Protein AF-A0A0F9YGQ0-F1 (afdb_monomer_lite)

Foldseek 3Di:
DDKFFADLQQKWWFFLADDDADEDADDQPDAQPPRPQHQALDHPDPQFHKHWYFDCQPFHDGDIWMKTKAAAADEPDAFQAFFQKWFQPDPVRRRYIYSQQVRFFAAQNTFIWTHLGGHDHNGIHMTTHTTGDPCVRGVRPPDTWIEALPDFFFAWGWHDNDRSGITIYHHDDPDDDPPDPDPNGTMGGNGGRD

Organism: NCBI:txid412755

Structure (mmCIF, N/CA/C/O backbone):
data_AF-A0A0F9YGQ0-F1
#
_entry.id   AF-A0A0F9YGQ0-F1
#
loop_
_atom_site.group_PDB
_atom_site.id
_atom_site.type_symbol
_atom_site.label_atom_id
_atom_site.label_alt_id
_atom_site.label_comp_id
_atom_site.label_asym_id
_atom_site.label_entity_id
_atom_site.label_seq_id
_atom_site.pdbx_PDB_ins_code
_atom_site.Cartn_x
_atom_site.Cartn_y
_atom_site.Cartn_z
_atom_site.occupancy
_atom_site.B_iso_or_equiv
_atom_site.auth_seq_id
_atom_site.auth_comp_id
_atom_site.auth_asym_id
_atom_site.auth_atom_id
_atom_site.pdbx_PDB_model_num
ATOM 1 N N . MET A 1 1 ? 22.050 -6.183 6.955 1.00 54.59 1 MET A N 1
ATOM 2 C CA . MET A 1 1 ? 22.219 -6.772 5.610 1.00 54.59 1 MET A CA 1
ATOM 3 C C . MET A 1 1 ? 22.500 -5.638 4.635 1.00 54.59 1 MET A C 1
ATOM 5 O O . MET A 1 1 ? 22.287 -4.491 5.019 1.00 54.59 1 MET A O 1
ATOM 9 N N . ALA A 1 2 ? 23.068 -5.901 3.455 1.00 55.97 2 ALA A N 1
ATOM 10 C CA . ALA A 1 2 ? 23.185 -4.846 2.447 1.00 55.97 2 ALA A CA 1
ATOM 11 C C . ALA A 1 2 ? 21.768 -4.482 1.978 1.00 55.97 2 ALA A C 1
ATOM 13 O O . ALA A 1 2 ? 20.955 -5.374 1.757 1.00 55.97 2 ALA A O 1
ATOM 14 N N . VAL A 1 3 ? 21.469 -3.186 1.918 1.00 71.00 3 VAL A N 1
ATOM 15 C CA . VAL A 1 3 ? 20.183 -2.676 1.438 1.00 71.00 3 VAL A CA 1
ATOM 16 C C . VAL A 1 3 ? 20.377 -2.310 -0.027 1.00 71.00 3 VAL A C 1
ATOM 18 O O . VAL A 1 3 ? 21.268 -1.518 -0.340 1.00 71.00 3 VAL A O 1
ATOM 21 N N . SER A 1 4 ? 19.588 -2.912 -0.907 1.00 85.75 4 SER A N 1
ATOM 22 C CA . SER A 1 4 ? 19.466 -2.526 -2.315 1.00 85.75 4 SER A CA 1
ATOM 23 C C . SER A 1 4 ? 18.165 -1.758 -2.528 1.00 85.75 4 SER A C 1
ATOM 25 O O . SER A 1 4 ? 17.454 -1.435 -1.567 1.00 85.75 4 SER A O 1
ATOM 27 N N . THR A 1 5 ? 17.868 -1.405 -3.777 1.00 89.06 5 THR A N 1
ATOM 28 C CA . THR A 1 5 ? 16.631 -0.704 -4.101 1.00 89.06 5 THR A CA 1
ATOM 29 C C . THR A 1 5 ? 16.003 -1.181 -5.402 1.00 89.06 5 THR A C 1
ATOM 31 O O . THR A 1 5 ? 16.707 -1.292 -6.403 1.00 89.06 5 THR A O 1
ATOM 34 N N . ILE A 1 6 ? 14.674 -1.317 -5.415 1.00 87.75 6 ILE A N 1
ATOM 35 C CA . ILE A 1 6 ? 13.887 -1.636 -6.608 1.00 87.75 6 ILE A CA 1
ATOM 36 C C . ILE A 1 6 ? 13.093 -0.426 -7.095 1.00 87.75 6 ILE A C 1
ATOM 38 O O . ILE A 1 6 ? 12.382 0.251 -6.344 1.00 87.75 6 ILE A O 1
ATOM 42 N N . ASN A 1 7 ? 13.172 -0.169 -8.397 1.00 89.44 7 ASN A N 1
ATOM 43 C CA . ASN A 1 7 ? 12.390 0.887 -9.019 1.00 89.44 7 ASN A CA 1
ATOM 44 C C . ASN A 1 7 ? 10.902 0.514 -9.088 1.00 89.44 7 ASN A C 1
ATOM 46 O O . ASN A 1 7 ? 10.548 -0.595 -9.484 1.00 89.44 7 ASN A O 1
ATOM 50 N N . TYR A 1 8 ? 10.020 1.469 -8.794 1.00 87.12 8 TYR A N 1
ATOM 51 C CA . TYR A 1 8 ? 8.566 1.269 -8.802 1.00 87.12 8 TYR A CA 1
ATOM 52 C C . TYR A 1 8 ? 7.969 0.864 -10.159 1.00 87.12 8 TYR A C 1
ATOM 54 O O . TYR A 1 8 ? 6.833 0.402 -10.212 1.00 87.12 8 TYR A O 1
ATOM 62 N N . MET A 1 9 ? 8.700 1.044 -11.263 1.00 87.19 9 MET A N 1
ATOM 63 C CA . MET A 1 9 ? 8.304 0.561 -12.591 1.00 87.19 9 MET A CA 1
ATOM 64 C C . MET A 1 9 ? 8.596 -0.928 -12.797 1.00 87.19 9 MET A C 1
ATOM 66 O O . MET A 1 9 ? 8.090 -1.526 -13.743 1.00 87.19 9 MET A O 1
ATOM 70 N N . LYS A 1 10 ? 9.445 -1.522 -11.955 1.00 87.00 10 LYS A N 1
ATOM 71 C CA . LYS A 1 10 ? 9.903 -2.909 -12.083 1.00 87.00 10 LYS A CA 1
ATOM 72 C C . LYS A 1 10 ? 9.082 -3.887 -11.256 1.00 87.00 10 LYS A C 1
ATOM 74 O O . LYS A 1 10 ? 9.378 -5.075 -11.306 1.00 87.00 10 LYS A O 1
ATOM 79 N N . PHE A 1 11 ? 8.063 -3.428 -10.533 1.00 86.19 11 PHE A N 1
ATOM 80 C CA . PHE A 1 11 ? 7.206 -4.322 -9.774 1.00 86.19 11 PHE A CA 1
ATOM 81 C C . PHE A 1 11 ? 5.732 -3.936 -9.790 1.00 86.19 11 PHE A C 1
ATOM 83 O O . PHE A 1 11 ? 5.354 -2.795 -10.059 1.00 86.19 11 PHE A O 1
ATOM 90 N N . ILE A 1 12 ? 4.904 -4.922 -9.467 1.00 88.94 12 ILE A N 1
ATOM 91 C CA . ILE A 1 12 ? 3.471 -4.772 -9.211 1.00 88.94 12 ILE A CA 1
ATOM 92 C C . ILE A 1 12 ? 3.142 -5.372 -7.850 1.00 88.94 12 ILE A C 1
ATOM 94 O O . ILE A 1 12 ? 3.832 -6.287 -7.414 1.00 88.94 12 ILE A O 1
ATOM 98 N N . LEU A 1 13 ? 2.095 -4.884 -7.189 1.00 89.62 13 LEU A N 1
ATOM 99 C CA . LEU A 1 13 ? 1.548 -5.513 -5.985 1.00 89.62 13 LEU A CA 1
ATOM 100 C C . LEU A 1 13 ? 0.373 -6.428 -6.342 1.00 89.62 13 LEU A C 1
ATOM 102 O O . LEU A 1 13 ? -0.378 -6.154 -7.278 1.00 89.62 13 LEU A O 1
ATOM 106 N N . VAL A 1 14 ? 0.184 -7.491 -5.566 1.00 87.62 14 VAL A N 1
ATOM 107 C CA . VAL A 1 14 ? -0.984 -8.374 -5.670 1.00 87.62 14 VAL A CA 1
ATOM 108 C C . VAL A 1 14 ? -1.939 -8.044 -4.528 1.00 87.62 14 VAL A C 1
ATOM 110 O O . VAL A 1 14 ? -1.550 -8.094 -3.362 1.00 87.62 14 VAL A O 1
ATOM 113 N N . ASP A 1 15 ? -3.182 -7.696 -4.869 1.00 90.00 15 ASP A N 1
ATOM 114 C CA . ASP A 1 15 ? -4.211 -7.370 -3.880 1.00 90.00 15 ASP A CA 1
ATOM 115 C C . ASP A 1 15 ? -4.746 -8.640 -3.206 1.00 90.00 15 ASP A C 1
ATOM 117 O O . ASP A 1 15 ? -5.631 -9.311 -3.736 1.00 90.00 15 ASP A O 1
ATOM 121 N N . ASN A 1 16 ? -4.224 -8.933 -2.016 1.00 87.56 16 ASN A N 1
ATOM 122 C CA . ASN A 1 16 ? -4.700 -10.020 -1.157 1.00 87.56 16 ASN A CA 1
ATOM 123 C C . ASN A 1 16 ? -5.737 -9.558 -0.117 1.00 87.56 16 ASN A C 1
ATOM 125 O O . ASN A 1 16 ? -6.209 -10.364 0.687 1.00 87.56 16 ASN A O 1
ATOM 129 N N . TRP A 1 17 ? -6.112 -8.274 -0.109 1.00 89.62 17 TRP A N 1
ATOM 130 C CA . TRP A 1 17 ? -7.021 -7.723 0.894 1.00 89.62 17 TRP A CA 1
ATOM 131 C C . TRP A 1 17 ? -8.474 -8.139 0.648 1.00 89.62 17 TRP A C 1
ATOM 133 O O . TRP A 1 17 ? -8.924 -8.154 -0.505 1.00 89.62 17 TRP A O 1
ATOM 143 N N . PRO A 1 18 ? -9.262 -8.407 1.710 1.00 90.06 18 PRO A N 1
ATOM 144 C CA . PRO A 1 18 ? -10.682 -8.711 1.573 1.00 90.06 18 PRO A CA 1
ATOM 145 C C . PRO A 1 18 ? -11.463 -7.634 0.804 1.00 90.06 18 PRO A C 1
ATOM 147 O O . PRO A 1 18 ? -11.156 -6.444 0.856 1.00 90.06 18 PRO A O 1
ATOM 150 N N . GLY A 1 19 ? -12.525 -8.060 0.119 1.00 88.88 19 GLY A N 1
ATOM 151 C CA . GLY A 1 19 ? -13.451 -7.176 -0.594 1.00 88.88 19 GLY A CA 1
ATOM 152 C C . GLY A 1 19 ? -13.168 -7.046 -2.091 1.00 88.88 19 GLY A C 1
ATOM 153 O O . GLY A 1 19 ? -12.241 -7.645 -2.632 1.00 88.88 19 GLY A O 1
ATOM 154 N N . VAL A 1 20 ? -13.989 -6.247 -2.773 1.00 91.38 20 VAL A N 1
ATOM 155 C CA . VAL A 1 20 ? -13.890 -5.994 -4.218 1.00 91.38 20 VAL A CA 1
ATOM 156 C C . VAL A 1 20 ? -13.656 -4.500 -4.428 1.00 91.38 20 VAL A C 1
ATOM 158 O O . VAL A 1 20 ? -14.411 -3.703 -3.867 1.00 91.38 20 VAL A O 1
ATOM 161 N N . PRO A 1 21 ? -12.624 -4.095 -5.188 1.00 91.94 21 PRO A N 1
ATOM 162 C CA . PRO A 1 21 ? -12.385 -2.686 -5.440 1.00 91.94 21 PRO A CA 1
ATOM 163 C C . PRO A 1 21 ? -13.466 -2.087 -6.337 1.00 91.94 21 PRO A C 1
ATOM 165 O O . PRO A 1 21 ? -13.896 -2.694 -7.318 1.00 91.94 21 PRO A O 1
ATOM 168 N N . VAL A 1 22 ? -13.874 -0.863 -6.017 1.00 91.19 22 VAL A N 1
ATOM 169 C CA . VAL A 1 22 ? -14.742 -0.056 -6.877 1.00 91.19 22 VAL A CA 1
ATOM 170 C C . VAL A 1 22 ? -13.865 0.789 -7.791 1.00 91.19 22 VAL A C 1
ATOM 172 O O . VAL A 1 22 ? -13.014 1.538 -7.313 1.00 91.19 22 VAL A O 1
ATOM 175 N N . THR A 1 23 ? -14.061 0.688 -9.104 1.00 89.50 23 THR A N 1
ATOM 176 C CA . THR A 1 23 ? -13.366 1.557 -10.059 1.00 89.50 23 THR A CA 1
ATOM 177 C C . THR A 1 23 ? -13.874 2.987 -9.919 1.00 89.50 23 THR A C 1
ATOM 179 O O . THR A 1 23 ? -15.077 3.236 -10.021 1.00 89.50 23 THR A O 1
ATOM 182 N N . VAL A 1 24 ? -12.961 3.928 -9.705 1.00 85.00 24 VAL A N 1
ATOM 183 C CA . VAL A 1 24 ? -13.270 5.355 -9.587 1.00 85.00 24 VAL A CA 1
ATOM 184 C C . VAL A 1 24 ? -12.553 6.133 -10.685 1.00 85.00 24 VAL A C 1
ATOM 186 O O . VAL A 1 24 ? -11.441 5.787 -11.081 1.00 85.00 24 VAL A O 1
ATOM 189 N N . ALA A 1 25 ? -13.215 7.168 -11.208 1.00 73.25 25 ALA A N 1
ATOM 190 C CA . ALA A 1 25 ? -12.650 8.016 -12.258 1.00 73.25 25 ALA A CA 1
ATOM 191 C C . ALA A 1 25 ? -11.561 8.956 -11.717 1.00 73.25 25 ALA A C 1
ATOM 193 O O . ALA A 1 25 ? -10.577 9.206 -12.403 1.00 73.25 25 ALA A O 1
ATOM 194 N N . ASP A 1 26 ? -11.722 9.409 -10.471 1.00 67.31 26 ASP A N 1
ATOM 195 C CA . ASP A 1 26 ? -10.807 10.316 -9.789 1.00 67.31 26 ASP A CA 1
ATOM 196 C C . ASP A 1 26 ? -10.495 9.790 -8.381 1.00 67.31 26 ASP A C 1
ATOM 198 O O . ASP A 1 26 ? -11.361 9.241 -7.695 1.00 67.31 26 ASP A O 1
ATOM 202 N N . ILE A 1 27 ? -9.250 9.973 -7.941 1.00 70.69 27 ILE A N 1
ATOM 203 C CA . ILE A 1 27 ? -8.813 9.708 -6.560 1.00 70.69 27 ILE A CA 1
ATOM 204 C C . ILE A 1 27 ? -9.282 10.868 -5.672 1.00 70.69 27 ILE A C 1
ATOM 206 O O . ILE A 1 27 ? -9.398 11.989 -6.180 1.00 70.69 27 ILE A O 1
ATOM 210 N N . PRO A 1 28 ? -9.502 10.669 -4.355 1.00 59.38 28 PRO A N 1
ATOM 211 C CA . PRO A 1 28 ? -9.498 11.781 -3.407 1.00 59.38 28 PRO A CA 1
ATOM 212 C C . PRO A 1 28 ? -8.363 12.770 -3.731 1.00 59.38 28 PRO A C 1
ATOM 214 O O . PRO A 1 28 ? -7.203 12.367 -3.850 1.00 59.38 28 PRO A O 1
ATOM 217 N N . LYS A 1 29 ? -8.708 14.046 -3.955 1.00 51.16 29 LYS A N 1
ATOM 218 C CA . LYS A 1 29 ? -7.761 15.065 -4.436 1.00 51.16 29 LYS A CA 1
ATOM 219 C C . LYS A 1 29 ? -6.566 15.220 -3.470 1.00 51.16 29 LYS A C 1
ATOM 221 O O . LYS A 1 29 ? -6.670 14.923 -2.278 1.00 51.16 29 LYS A O 1
ATOM 226 N N . ASP A 1 30 ? -5.442 15.668 -4.037 1.00 52.44 30 ASP A N 1
ATOM 227 C CA . ASP A 1 30 ? -4.195 16.103 -3.373 1.00 52.44 30 ASP A CA 1
ATOM 228 C C . ASP A 1 30 ? -3.161 15.047 -2.949 1.00 52.44 30 ASP A C 1
ATOM 230 O O . ASP A 1 30 ? -2.247 15.351 -2.188 1.00 52.44 30 ASP A O 1
ATOM 234 N N . GLY A 1 31 ? -3.213 13.826 -3.491 1.00 56.22 31 GLY A N 1
ATOM 235 C CA . GLY A 1 31 ? -2.063 12.913 -3.438 1.00 56.22 31 GLY A CA 1
ATOM 236 C C . GLY A 1 31 ? -1.512 12.675 -2.032 1.00 56.22 31 GLY A C 1
ATOM 237 O O . GLY A 1 31 ? -0.315 12.793 -1.780 1.00 56.22 31 GLY A O 1
ATOM 238 N N . PHE A 1 32 ? -2.437 12.357 -1.128 1.00 63.91 32 PHE A N 1
ATOM 239 C CA . PHE A 1 32 ? -2.272 11.893 0.253 1.00 63.91 32 PHE A CA 1
ATOM 240 C C . PHE A 1 32 ? -1.661 12.870 1.263 1.00 63.91 32 PHE A C 1
ATOM 242 O O . PHE A 1 32 ? -2.093 12.863 2.415 1.00 63.91 32 PHE A O 1
ATOM 249 N N . THR A 1 33 ? -0.770 13.778 0.874 1.00 59.34 33 THR A N 1
ATOM 250 C CA . THR A 1 33 ? -0.307 14.845 1.774 1.00 59.34 33 THR A CA 1
ATOM 251 C C . THR A 1 33 ? -1.368 15.940 1.878 1.00 59.34 33 THR A C 1
ATOM 253 O O . THR A 1 33 ? -1.535 16.735 0.962 1.00 59.34 33 THR A O 1
ATOM 256 N N . GLY A 1 34 ? -2.082 15.993 3.006 1.00 55.38 34 GLY A N 1
ATOM 257 C CA . GLY A 1 34 ? -3.150 16.977 3.231 1.00 55.38 34 GLY A CA 1
ATOM 258 C C . GLY A 1 34 ? -4.493 16.624 2.581 1.00 55.38 34 GLY A C 1
ATOM 259 O O . GLY A 1 34 ? -5.392 17.458 2.576 1.00 55.38 34 GLY A O 1
ATOM 260 N N . SER A 1 35 ? -4.646 15.397 2.067 1.00 74.81 35 SER A N 1
ATOM 261 C CA . SER A 1 35 ? -5.932 14.903 1.564 1.00 74.81 35 SER A CA 1
ATOM 262 C C . SER A 1 35 ? -6.950 14.809 2.706 1.00 74.81 35 SER A C 1
ATOM 264 O O . SER A 1 35 ? -6.624 14.310 3.784 1.00 74.81 35 SER A O 1
ATOM 266 N N . GLU A 1 36 ? -8.193 15.239 2.465 1.00 71.62 36 GLU A N 1
ATOM 267 C CA . GLU A 1 36 ? -9.257 15.380 3.480 1.00 71.62 36 GLU A CA 1
ATOM 268 C C . GLU A 1 36 ? -9.582 14.087 4.254 1.00 71.62 36 GLU A C 1
ATOM 270 O O . GLU A 1 36 ? -10.265 14.117 5.280 1.00 71.62 36 GLU A O 1
ATOM 275 N N . HIS A 1 37 ? -9.124 12.935 3.761 1.00 81.81 37 HIS A N 1
ATOM 276 C CA . HIS A 1 37 ? -9.432 11.610 4.299 1.00 81.81 37 HIS A CA 1
ATOM 277 C C . HIS A 1 37 ? -8.179 10.751 4.496 1.00 81.81 37 HIS A C 1
ATOM 279 O O . HIS A 1 37 ? -8.250 9.526 4.449 1.00 81.81 37 HIS A O 1
ATOM 285 N N . HIS A 1 38 ? -7.014 11.371 4.659 1.00 87.31 38 HIS A N 1
ATOM 286 C CA . HIS A 1 38 ? -5.770 10.673 4.956 1.00 87.31 38 HIS A CA 1
ATOM 287 C C . HIS A 1 38 ? -5.189 11.179 6.277 1.00 87.31 38 HIS A C 1
ATOM 289 O O . HIS A 1 38 ? -5.229 12.376 6.548 1.00 87.31 38 HIS A O 1
ATOM 295 N N . ASN A 1 39 ? -4.642 10.269 7.087 1.00 88.88 39 ASN A N 1
ATOM 296 C CA . ASN A 1 39 ? -4.095 10.573 8.410 1.00 88.88 39 ASN A CA 1
ATOM 297 C C . ASN A 1 39 ? -5.127 11.255 9.339 1.00 88.88 39 ASN A C 1
ATOM 299 O O . ASN A 1 39 ? -4.835 12.241 10.016 1.00 88.88 39 ASN A O 1
ATOM 303 N N . VAL A 1 40 ? -6.362 10.739 9.345 1.00 89.50 40 VAL A N 1
ATOM 304 C CA . VAL A 1 40 ? -7.492 11.255 10.143 1.00 89.50 40 VAL A CA 1
ATOM 305 C C . VAL A 1 40 ? -7.769 10.364 11.354 1.00 89.50 40 VAL A C 1
ATOM 307 O O . VAL A 1 40 ? -7.646 9.150 11.268 1.00 89.50 40 VAL A O 1
ATOM 310 N N . THR A 1 41 ? -8.189 10.924 12.490 1.00 90.75 41 THR A N 1
ATOM 311 C CA . THR A 1 41 ? -8.433 10.157 13.736 1.00 90.75 41 THR A CA 1
ATOM 312 C C . THR A 1 41 ? -9.809 9.485 13.799 1.00 90.75 41 THR A C 1
ATOM 314 O O . THR A 1 41 ? -10.121 8.775 14.752 1.00 90.75 41 THR A O 1
ATOM 317 N N . SER A 1 42 ? -10.668 9.712 12.805 1.00 89.31 42 SER A N 1
ATOM 318 C CA . SER A 1 42 ? -11.992 9.094 12.693 1.00 89.31 42 SER A CA 1
ATOM 319 C C . SER A 1 42 ? -12.206 8.564 11.277 1.00 89.31 42 SER A C 1
ATOM 321 O O . SER A 1 42 ? -11.819 9.238 10.320 1.00 89.31 42 SER A O 1
ATOM 323 N N . PRO A 1 43 ? -12.810 7.374 11.111 1.00 90.75 43 PRO A N 1
ATOM 324 C CA . PRO A 1 43 ? -12.994 6.783 9.794 1.00 90.75 43 PRO A CA 1
ATOM 325 C C . PRO A 1 43 ? -13.999 7.604 8.979 1.00 90.75 43 PRO A C 1
ATOM 327 O O . PRO A 1 43 ? -15.148 7.764 9.387 1.00 90.75 43 PRO A O 1
ATOM 330 N N . VAL A 1 44 ? -13.567 8.113 7.822 1.00 88.94 44 VAL A N 1
ATOM 331 C CA . VAL A 1 44 ? -14.448 8.830 6.883 1.00 88.94 44 VAL A CA 1
ATOM 332 C C . VAL A 1 44 ? -15.114 7.870 5.897 1.00 88.94 44 VAL A C 1
ATOM 334 O O . VAL A 1 44 ? -16.283 8.035 5.557 1.00 88.94 44 VAL A O 1
ATOM 337 N N . PHE A 1 45 ? -14.392 6.831 5.475 1.00 88.25 45 PHE A N 1
ATOM 338 C CA . PHE A 1 45 ? -14.934 5.730 4.685 1.00 88.25 45 PHE A CA 1
ATOM 339 C C . PHE A 1 45 ? -15.124 4.488 5.557 1.00 88.25 45 PHE A C 1
ATOM 341 O O . PHE A 1 45 ? -14.421 4.336 6.564 1.00 88.25 45 PHE A O 1
ATOM 348 N N . PRO A 1 46 ? -16.026 3.565 5.172 1.00 91.31 46 PRO A N 1
ATOM 349 C CA . PRO A 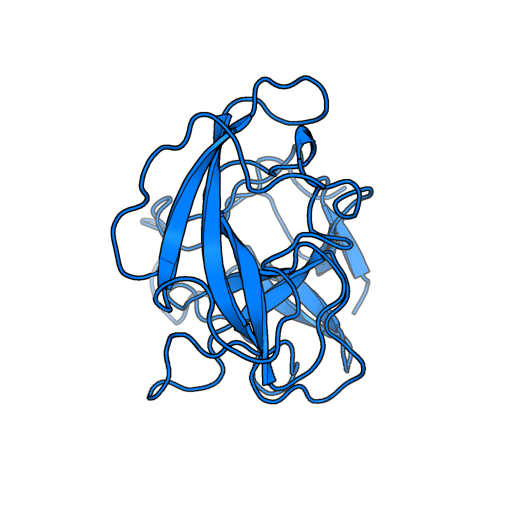1 46 ? -16.053 2.237 5.763 1.00 91.31 46 PRO A CA 1
ATOM 350 C C . PRO A 1 46 ? -14.657 1.610 5.726 1.00 91.31 46 PRO A C 1
ATOM 352 O O . PRO A 1 46 ? -13.969 1.638 4.703 1.00 91.31 46 PRO A O 1
ATOM 355 N N . ILE A 1 47 ? -14.228 1.059 6.854 1.00 92.00 47 ILE A N 1
ATOM 356 C CA . ILE A 1 47 ? -12.924 0.411 6.968 1.00 92.00 47 ILE A CA 1
ATOM 357 C C . ILE A 1 47 ? -12.848 -0.755 5.972 1.00 92.00 47 ILE A C 1
ATOM 359 O O . ILE A 1 47 ? -13.803 -1.522 5.836 1.00 92.00 47 ILE A O 1
ATOM 363 N N . GLY A 1 48 ? -11.730 -0.866 5.256 1.00 91.38 48 GLY A N 1
ATOM 364 C CA . GLY A 1 48 ? -11.544 -1.857 4.200 1.00 91.38 48 GLY A CA 1
ATOM 365 C C . GLY A 1 48 ? -12.139 -1.467 2.849 1.00 91.38 48 GLY A C 1
ATOM 366 O O . GLY A 1 48 ? -12.145 -2.286 1.932 1.00 91.38 48 GLY A O 1
ATOM 367 N N . THR A 1 49 ? -12.643 -0.237 2.695 1.00 92.38 49 THR A N 1
ATOM 368 C CA . THR A 1 49 ? -13.071 0.261 1.381 1.00 92.38 49 THR A CA 1
ATOM 369 C C . THR A 1 49 ? -11.910 0.161 0.401 1.00 92.38 49 THR A C 1
ATOM 371 O O . THR A 1 49 ? -10.820 0.655 0.687 1.00 92.38 49 THR A O 1
ATOM 374 N N . LYS A 1 50 ? -12.159 -0.448 -0.762 1.00 93.19 50 LYS A N 1
ATOM 375 C CA . LYS A 1 50 ? -11.184 -0.548 -1.846 1.00 93.19 50 LYS A CA 1
ATOM 376 C C . LYS A 1 50 ? -11.602 0.290 -3.044 1.00 93.19 50 LYS A C 1
ATOM 378 O O . LYS A 1 50 ? -12.751 0.234 -3.485 1.00 93.19 50 LYS A O 1
ATOM 383 N N . MET A 1 51 ? -10.647 1.026 -3.593 1.00 91.62 51 MET A N 1
ATOM 384 C CA . MET A 1 51 ? -10.799 1.805 -4.817 1.00 91.62 51 MET A CA 1
ATOM 385 C C . MET A 1 51 ? -9.763 1.358 -5.836 1.00 91.62 51 MET A C 1
ATOM 387 O O . MET A 1 51 ? -8.610 1.115 -5.487 1.00 91.62 51 MET A O 1
ATOM 391 N N . GLN A 1 52 ? -10.169 1.267 -7.095 1.00 92.81 52 GLN A N 1
ATOM 392 C CA . GLN A 1 52 ? -9.265 1.009 -8.204 1.00 92.81 52 GLN A CA 1
ATOM 393 C C . GLN A 1 52 ? -9.238 2.210 -9.141 1.00 92.81 52 GLN A C 1
ATOM 395 O O . GLN A 1 52 ? -10.277 2.772 -9.489 1.00 92.81 52 GLN A O 1
ATOM 400 N N . VAL A 1 53 ? -8.028 2.601 -9.515 1.00 90.06 53 VAL A N 1
ATOM 401 C CA . VAL A 1 53 ? -7.726 3.827 -10.251 1.00 90.06 53 VAL A CA 1
ATOM 402 C C . VAL A 1 53 ? -6.826 3.478 -11.425 1.00 90.06 53 VAL A C 1
ATOM 404 O O . VAL A 1 53 ? -5.918 2.651 -11.299 1.00 90.06 53 VAL A O 1
ATOM 407 N N . PHE A 1 54 ? -7.065 4.109 -12.570 1.00 91.12 54 PHE A N 1
ATOM 408 C CA . PHE A 1 54 ? -6.282 3.840 -13.768 1.00 91.12 54 PHE A CA 1
ATOM 409 C C . PHE A 1 54 ? -5.069 4.768 -13.854 1.00 91.12 54 PHE A C 1
ATOM 411 O O . PHE A 1 54 ? -5.209 5.978 -14.011 1.00 91.12 54 PHE A O 1
ATOM 418 N N . CYS A 1 55 ? -3.875 4.183 -13.799 1.00 89.38 55 CYS A N 1
ATOM 419 C CA . CYS A 1 55 ? -2.626 4.865 -14.092 1.00 89.38 55 CYS A CA 1
ATOM 420 C C . CYS A 1 55 ? -2.428 4.967 -15.607 1.00 89.38 55 CYS A C 1
ATOM 422 O O . CYS A 1 55 ? -2.342 3.942 -16.283 1.00 89.38 55 CYS A O 1
ATOM 424 N N . ASP A 1 56 ? -2.367 6.186 -16.145 1.00 90.12 56 ASP A N 1
ATOM 425 C CA . ASP A 1 56 ? -2.280 6.441 -17.589 1.00 90.12 56 ASP A CA 1
ATOM 426 C C . ASP A 1 56 ? -0.838 6.400 -18.113 1.00 90.12 56 ASP A C 1
ATOM 428 O O . ASP A 1 56 ? -0.607 6.239 -19.311 1.00 90.12 56 ASP A O 1
ATOM 432 N N . GLY A 1 57 ? 0.134 6.448 -17.205 1.00 85.88 57 GLY A N 1
ATOM 433 C CA . GLY A 1 57 ? 1.557 6.397 -17.508 1.00 85.88 57 GLY A CA 1
ATOM 434 C C . GLY A 1 57 ? 2.247 7.762 -17.536 1.00 85.88 57 GLY A C 1
ATOM 435 O O . GLY A 1 57 ? 3.447 7.825 -17.796 1.00 85.88 57 GLY A O 1
ATOM 436 N N . ALA A 1 58 ? 1.547 8.859 -17.228 1.00 85.44 58 ALA A N 1
ATOM 437 C CA . ALA A 1 58 ? 2.121 10.208 -17.244 1.00 85.44 58 ALA A CA 1
ATOM 438 C C . ALA A 1 58 ? 3.288 10.391 -16.257 1.00 85.44 58 ALA A C 1
ATOM 440 O O . ALA A 1 58 ? 4.188 11.192 -16.504 1.00 85.44 58 ALA A O 1
ATOM 441 N N . ALA A 1 59 ? 3.289 9.651 -15.144 1.00 82.69 59 ALA A N 1
ATOM 442 C CA . ALA A 1 59 ? 4.347 9.706 -14.135 1.00 82.69 59 ALA A CA 1
ATOM 443 C C . ALA A 1 59 ? 4.772 8.320 -13.624 1.00 82.69 59 ALA A C 1
ATOM 445 O O . ALA A 1 59 ? 5.322 8.217 -12.532 1.00 82.69 59 ALA A O 1
ATOM 446 N N . GLY A 1 60 ? 4.495 7.242 -14.361 1.00 84.44 60 GLY A N 1
ATOM 447 C CA . GLY A 1 60 ? 4.784 5.891 -13.890 1.00 84.44 60 GLY A CA 1
ATOM 448 C C . GLY A 1 60 ? 4.308 4.786 -14.831 1.00 84.44 60 GLY A C 1
ATOM 449 O O . GLY A 1 60 ? 4.082 5.049 -16.008 1.00 84.44 60 GLY A O 1
ATOM 450 N N . PRO A 1 61 ? 4.183 3.544 -14.341 1.00 86.81 61 PRO A N 1
ATOM 451 C CA . PRO A 1 61 ? 3.636 2.443 -15.130 1.00 86.81 61 PRO A CA 1
ATOM 452 C C . PRO A 1 61 ? 2.155 2.663 -15.479 1.00 86.81 61 PRO A C 1
ATOM 454 O O . PRO A 1 61 ? 1.367 3.118 -14.651 1.00 86.81 61 PRO A O 1
ATOM 457 N N . THR A 1 62 ? 1.768 2.292 -16.700 1.00 91.38 62 THR A N 1
ATOM 458 C CA . THR A 1 62 ? 0.363 2.264 -17.128 1.00 91.38 62 THR A CA 1
ATOM 459 C C . THR A 1 62 ? -0.320 1.002 -16.600 1.00 91.38 62 THR A C 1
ATOM 461 O O . THR A 1 62 ? 0.206 -0.100 -16.762 1.00 91.38 62 THR A O 1
ATOM 464 N N . GLY A 1 63 ? -1.502 1.130 -15.999 1.00 91.56 63 GLY A N 1
ATOM 465 C CA . GLY A 1 63 ? -2.255 -0.011 -15.473 1.00 91.56 63 GLY A CA 1
ATOM 466 C C . GLY A 1 63 ? -3.190 0.355 -14.328 1.00 91.56 63 GLY A C 1
ATOM 467 O O . GLY A 1 63 ? -3.290 1.508 -13.929 1.00 91.56 63 GLY A O 1
ATOM 468 N N . GLN A 1 64 ? -3.894 -0.632 -13.780 1.00 92.62 64 GLN A N 1
ATOM 469 C CA . GLN A 1 64 ? -4.733 -0.408 -12.603 1.00 92.62 64 GLN A CA 1
ATOM 470 C C . GLN A 1 64 ? -3.872 -0.363 -11.341 1.00 92.62 64 GLN A C 1
ATOM 472 O O . GLN A 1 64 ? -2.993 -1.207 -11.176 1.00 92.62 64 GLN A O 1
ATOM 477 N N . ALA A 1 65 ? -4.158 0.570 -10.440 1.00 92.44 65 ALA A N 1
ATOM 478 C CA . ALA A 1 65 ? -3.664 0.571 -9.069 1.00 92.44 65 ALA A CA 1
ATOM 479 C C . ALA A 1 65 ? -4.850 0.412 -8.113 1.00 92.44 65 ALA A C 1
ATOM 481 O O . ALA A 1 65 ? -5.927 0.956 -8.353 1.00 92.44 65 ALA A O 1
ATOM 482 N N . THR A 1 66 ? -4.664 -0.344 -7.036 1.00 93.88 66 THR A N 1
ATOM 483 C CA . THR A 1 66 ? -5.699 -0.598 -6.029 1.00 93.88 66 THR A CA 1
ATOM 484 C C . THR A 1 66 ? -5.278 0.005 -4.702 1.00 93.88 66 THR A C 1
ATOM 486 O O . THR A 1 66 ? -4.173 -0.246 -4.216 1.00 93.88 66 THR A O 1
ATOM 489 N N . LEU A 1 67 ? -6.166 0.816 -4.138 1.00 93.25 67 LEU A N 1
ATOM 490 C CA . LEU A 1 67 ? -6.011 1.467 -2.851 1.00 93.25 67 LEU A CA 1
ATOM 491 C C . LEU A 1 67 ? -7.013 0.889 -1.856 1.00 93.25 67 LEU A C 1
ATOM 493 O O . LEU A 1 67 ? -8.165 0.643 -2.213 1.00 93.25 67 LEU A O 1
ATOM 497 N N . VAL A 1 68 ? -6.598 0.732 -0.606 1.00 93.75 68 VAL A N 1
ATOM 498 C CA . VAL A 1 68 ? -7.439 0.244 0.491 1.00 93.75 68 VAL A CA 1
ATOM 499 C C . VAL A 1 68 ? -7.414 1.227 1.658 1.00 93.75 68 VAL A C 1
ATOM 501 O O . VAL A 1 68 ? -6.369 1.790 1.984 1.00 93.75 68 VAL A O 1
ATOM 504 N N . TYR A 1 69 ? -8.577 1.464 2.264 1.00 93.50 69 TYR A N 1
ATOM 505 C CA . TYR A 1 69 ? -8.731 2.337 3.424 1.00 93.50 69 TYR A CA 1
ATOM 506 C C . TYR A 1 69 ? -8.568 1.543 4.720 1.00 93.50 69 TYR A C 1
ATOM 508 O O . TYR A 1 69 ? -9.409 0.702 5.042 1.00 93.50 69 TYR A O 1
ATOM 516 N N . LEU A 1 70 ? -7.497 1.805 5.463 1.00 94.38 70 LEU A N 1
ATOM 517 C CA . LEU A 1 70 ? -7.089 1.035 6.641 1.00 94.38 70 LEU A CA 1
ATOM 518 C C . LEU A 1 70 ? -6.810 1.954 7.829 1.00 94.38 70 LEU A C 1
ATOM 520 O O . LEU A 1 70 ? -6.749 3.179 7.686 1.00 94.38 70 LEU A O 1
ATOM 524 N N . LYS A 1 71 ? -6.636 1.348 9.003 1.00 93.88 71 LYS A N 1
ATOM 525 C CA . LYS A 1 71 ? -6.180 2.030 10.212 1.00 93.88 71 LYS A CA 1
ATOM 526 C C . LYS A 1 71 ? -4.714 1.688 10.456 1.00 93.88 71 LYS A C 1
ATOM 528 O O . LYS A 1 71 ? -4.357 0.514 10.455 1.00 93.88 71 LYS A O 1
ATOM 533 N N . LEU A 1 72 ? -3.886 2.690 10.718 1.00 91.38 72 LEU A N 1
ATOM 534 C CA . LEU A 1 72 ? -2.553 2.467 11.256 1.00 91.38 72 LEU A CA 1
ATOM 535 C C . LEU A 1 72 ? -2.677 2.092 12.741 1.00 91.38 72 LEU A C 1
ATOM 537 O O . LEU A 1 72 ? -3.163 2.888 13.548 1.00 91.38 72 LEU A O 1
ATOM 541 N N . GLY A 1 73 ? -2.315 0.851 13.054 1.00 87.50 73 GLY A N 1
ATOM 542 C CA . GLY A 1 73 ? -2.315 0.263 14.389 1.00 87.50 73 GLY A CA 1
ATOM 543 C C . GLY A 1 73 ? -1.109 0.702 15.215 1.00 87.50 73 GLY A C 1
ATOM 544 O O . GLY A 1 73 ? -0.627 1.832 15.089 1.00 87.50 73 GLY A O 1
ATOM 545 N N . THR A 1 74 ? -0.629 -0.186 16.087 1.00 79.00 74 THR A N 1
ATOM 546 C CA . THR A 1 74 ? 0.521 0.131 16.946 1.00 79.00 74 THR A CA 1
ATOM 547 C C . THR A 1 74 ? 1.816 -0.030 16.157 1.00 79.00 74 THR A C 1
ATOM 549 O O . THR A 1 74 ? 2.137 -1.121 15.696 1.00 79.00 74 THR A O 1
ATOM 552 N N . GLN A 1 75 ? 2.569 1.058 16.009 1.00 76.06 75 GLN A N 1
ATOM 553 C CA . GLN A 1 75 ? 3.894 1.048 15.383 1.00 76.06 75 GLN A CA 1
ATOM 554 C C . GLN A 1 75 ? 5.013 1.057 16.451 1.00 76.06 75 GLN A C 1
ATOM 556 O O . GLN A 1 75 ? 4.871 1.722 17.481 1.00 76.06 75 GLN A O 1
ATOM 561 N N . ASP A 1 76 ? 6.137 0.383 16.186 1.00 64.31 76 ASP A N 1
ATOM 562 C CA . ASP A 1 76 ? 7.314 0.319 17.084 1.00 64.31 76 ASP A CA 1
ATOM 563 C C . ASP A 1 76 ? 8.285 1.518 16.911 1.00 64.31 76 ASP A C 1
ATOM 565 O O . ASP A 1 76 ? 9.210 1.734 17.690 1.00 64.31 76 ASP A O 1
ATOM 569 N N . ALA A 1 77 ? 8.061 2.368 15.900 1.00 60.28 77 ALA A N 1
ATOM 570 C CA . ALA A 1 77 ? 8.948 3.484 15.550 1.00 60.28 77 ALA A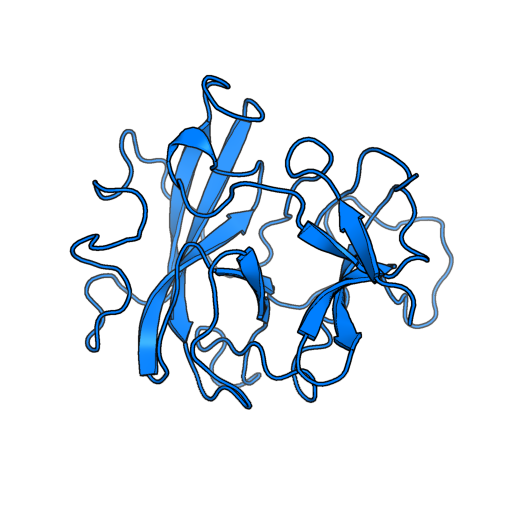 CA 1
ATOM 571 C C . ALA A 1 77 ? 8.226 4.847 15.418 1.00 60.28 77 ALA A C 1
ATOM 573 O O . ALA A 1 77 ? 7.101 5.064 15.870 1.00 60.28 77 ALA A O 1
ATOM 574 N N . THR A 1 78 ? 8.900 5.830 14.813 1.00 69.62 78 THR A N 1
ATOM 575 C CA . THR A 1 78 ? 8.285 7.084 14.342 1.00 69.62 78 THR A CA 1
ATOM 576 C C . THR A 1 78 ? 7.142 6.824 13.353 1.00 69.62 78 THR A C 1
ATOM 578 O O . THR A 1 78 ? 7.021 5.718 12.841 1.00 69.62 78 THR A O 1
ATOM 581 N N . ALA A 1 79 ? 6.342 7.859 13.054 1.00 78.25 79 ALA A N 1
ATOM 582 C CA . ALA A 1 79 ? 5.305 7.840 12.013 1.00 78.25 79 ALA A CA 1
ATOM 583 C C . ALA A 1 79 ? 5.718 7.018 10.778 1.00 78.25 79 ALA A C 1
ATOM 585 O O . ALA A 1 79 ? 6.817 7.220 10.248 1.00 78.25 79 ALA A O 1
ATOM 586 N N . VAL A 1 80 ? 4.833 6.130 10.317 1.00 83.94 80 VAL A N 1
ATOM 587 C CA . VAL A 1 80 ? 5.021 5.350 9.090 1.00 83.94 80 VAL A CA 1
ATOM 588 C C . VAL A 1 80 ? 5.236 6.309 7.933 1.00 83.94 80 VAL A C 1
ATOM 590 O O . VAL A 1 80 ? 4.307 6.986 7.506 1.00 83.94 80 VAL A O 1
ATOM 593 N N . ALA A 1 81 ? 6.469 6.391 7.440 1.00 85.69 81 ALA A N 1
ATOM 594 C CA . ALA A 1 81 ? 6.816 7.258 6.326 1.00 85.69 81 ALA A CA 1
ATOM 595 C C . ALA A 1 81 ? 6.141 6.790 5.028 1.00 85.69 81 ALA A C 1
ATOM 597 O O . ALA A 1 81 ? 5.812 5.611 4.866 1.00 85.69 81 ALA A O 1
ATOM 598 N N . ALA A 1 82 ? 6.022 7.698 4.061 1.00 86.12 82 ALA A N 1
ATOM 599 C CA . ALA A 1 82 ? 5.653 7.326 2.700 1.00 86.12 82 ALA A CA 1
ATOM 600 C C . ALA A 1 82 ? 6.553 6.188 2.186 1.00 86.12 82 ALA A C 1
ATOM 602 O O . ALA A 1 82 ? 7.746 6.170 2.490 1.00 86.12 82 ALA A O 1
ATOM 603 N N . LYS A 1 83 ? 5.987 5.274 1.389 1.00 87.19 83 LYS A N 1
ATOM 604 C CA . LYS A 1 83 ? 6.645 4.076 0.828 1.00 87.19 83 LYS A CA 1
ATOM 605 C C . LYS A 1 83 ? 6.930 2.952 1.822 1.00 87.19 83 LYS A C 1
ATOM 607 O O . LYS A 1 83 ? 7.354 1.884 1.388 1.00 87.19 83 LYS A O 1
ATOM 612 N N . SER A 1 84 ? 6.681 3.155 3.113 1.00 87.19 84 SER A N 1
ATOM 613 C CA . SER A 1 84 ? 6.802 2.079 4.095 1.00 87.19 84 SER A CA 1
ATOM 614 C C . SER A 1 84 ? 5.857 0.938 3.740 1.00 87.19 84 SER A C 1
ATOM 616 O O . SER A 1 84 ? 4.668 1.163 3.492 1.00 87.19 84 SER A O 1
ATOM 618 N N . VAL A 1 85 ? 6.394 -0.277 3.734 1.00 87.75 85 VAL A N 1
ATOM 619 C CA . VAL A 1 85 ? 5.583 -1.490 3.667 1.00 87.75 85 VAL A CA 1
ATOM 620 C C . VAL A 1 85 ? 4.928 -1.688 5.029 1.00 87.75 85 VAL A C 1
ATOM 622 O O . VAL A 1 85 ? 5.588 -1.581 6.061 1.00 87.75 85 VAL A O 1
ATOM 625 N N . VAL A 1 86 ? 3.628 -1.955 5.017 1.00 88.56 86 VAL A N 1
ATOM 626 C CA . VAL A 1 86 ? 2.834 -2.259 6.205 1.00 88.56 86 VAL A CA 1
ATOM 627 C C . VAL A 1 86 ? 2.156 -3.610 6.038 1.00 88.56 86 VAL A C 1
ATOM 629 O O . VAL A 1 86 ? 1.763 -3.974 4.926 1.00 88.56 86 VAL A O 1
ATOM 632 N N . VAL A 1 87 ? 1.995 -4.341 7.135 1.00 86.00 87 VAL A N 1
ATOM 633 C CA . VAL A 1 87 ? 1.284 -5.627 7.174 1.00 86.00 87 VAL A CA 1
ATOM 634 C C . VAL A 1 87 ? 0.165 -5.582 8.204 1.00 86.00 87 VAL A C 1
ATOM 636 O O . VAL A 1 87 ? 0.102 -4.655 9.004 1.00 86.00 87 VAL A O 1
ATOM 639 N N . GLN A 1 88 ? -0.716 -6.578 8.199 1.00 86.62 88 GLN A N 1
ATOM 640 C CA . GLN A 1 88 ? -1.738 -6.747 9.236 1.00 86.62 88 GLN A CA 1
ATOM 641 C C . GLN A 1 88 ? -1.122 -6.827 10.648 1.00 86.62 88 GLN A C 1
ATOM 643 O O . GLN A 1 88 ? -0.299 -7.697 10.909 1.00 86.62 88 GLN A O 1
ATOM 648 N N . ASP A 1 89 ? -1.579 -5.961 11.557 1.00 83.50 89 ASP A N 1
ATOM 649 C CA . ASP A 1 89 ? -1.104 -5.844 12.948 1.00 83.50 89 ASP A CA 1
ATOM 650 C C . ASP A 1 89 ? -1.507 -7.063 13.794 1.00 83.50 89 ASP A C 1
ATOM 652 O O . ASP A 1 89 ? -0.712 -7.652 14.520 1.00 83.50 89 ASP A O 1
ATOM 656 N N . SER A 1 90 ? -2.755 -7.524 13.655 1.00 77.56 90 SER A N 1
ATOM 657 C CA . SER A 1 90 ? -3.203 -8.750 14.321 1.00 77.56 90 SER A CA 1
ATOM 658 C C . SER A 1 90 ? -4.220 -9.532 13.503 1.00 77.56 90 SER A C 1
ATOM 660 O O . SER A 1 90 ? -5.049 -8.961 12.792 1.00 77.56 90 SER A O 1
ATOM 662 N N . ALA A 1 91 ? -4.226 -10.859 13.670 1.00 71.69 91 ALA A N 1
ATOM 663 C CA . ALA A 1 91 ? -5.198 -11.754 13.034 1.00 71.69 91 ALA A CA 1
ATOM 664 C C . ALA A 1 91 ? -6.662 -11.376 13.345 1.00 71.69 91 ALA A C 1
ATOM 666 O O . ALA A 1 91 ? -7.547 -11.591 12.519 1.00 71.69 91 ALA A O 1
ATOM 667 N N . SER A 1 92 ? -6.910 -10.794 14.523 1.00 78.69 92 SER A N 1
ATOM 668 C CA . SER A 1 92 ? -8.243 -10.391 14.984 1.00 78.69 92 SER A CA 1
ATOM 669 C C . SER A 1 92 ? -8.744 -9.102 14.326 1.00 78.69 92 SER A C 1
ATOM 671 O O . SER A 1 92 ? -9.945 -8.969 14.100 1.00 78.69 92 SER A O 1
ATOM 673 N N . ASN A 1 93 ? -7.837 -8.182 13.980 1.00 84.25 93 ASN A N 1
ATOM 674 C CA . ASN A 1 93 ? -8.155 -6.892 13.370 1.00 84.25 93 ASN A CA 1
ATOM 675 C C . ASN A 1 93 ? -7.452 -6.772 12.020 1.00 84.25 93 ASN A C 1
ATOM 677 O O . ASN A 1 93 ? -6.437 -6.096 11.882 1.00 84.25 93 ASN A O 1
ATOM 681 N N . TRP A 1 94 ? -8.010 -7.428 11.002 1.00 85.50 94 TRP A N 1
ATOM 682 C CA . TRP A 1 94 ? -7.393 -7.482 9.674 1.00 85.50 94 TRP A CA 1
ATOM 683 C C . TRP A 1 94 ? -7.158 -6.127 9.020 1.00 85.50 94 TRP A C 1
ATOM 685 O O . TRP A 1 94 ? -6.294 -6.020 8.164 1.00 85.50 94 TRP A O 1
ATOM 695 N N . TYR A 1 95 ? -7.912 -5.110 9.422 1.00 89.44 95 TYR A N 1
ATOM 696 C CA . TYR A 1 95 ? -7.839 -3.762 8.877 1.00 89.44 95 TYR A CA 1
ATOM 697 C C . TYR A 1 95 ? -6.866 -2.832 9.616 1.00 89.44 95 TYR A C 1
ATOM 699 O O . TYR A 1 95 ? -6.686 -1.688 9.187 1.00 89.44 95 TYR A O 1
ATOM 707 N N . GLU A 1 96 ? -6.311 -3.274 10.746 1.00 91.44 96 GLU A N 1
ATOM 708 C CA . GLU A 1 96 ? -5.248 -2.560 11.449 1.00 91.44 96 GLU A CA 1
ATOM 709 C C . GLU A 1 96 ? -3.910 -3.027 10.888 1.00 91.44 96 GLU A C 1
ATOM 711 O O . GLU A 1 96 ? -3.671 -4.229 10.762 1.00 91.44 96 GLU A O 1
ATOM 716 N N . VAL A 1 97 ? -3.059 -2.077 10.511 1.00 90.69 97 VAL A N 1
ATOM 717 C CA . VAL A 1 97 ? -1.744 -2.358 9.931 1.00 90.69 97 VAL A CA 1
ATOM 718 C C . VAL A 1 97 ? -0.614 -1.800 10.769 1.00 90.69 97 VAL A C 1
ATOM 720 O O . VAL A 1 97 ? -0.784 -0.785 11.433 1.00 90.69 97 VAL A O 1
ATOM 723 N N . THR A 1 98 ? 0.551 -2.427 10.696 1.00 87.75 98 THR A N 1
ATOM 724 C CA . THR A 1 98 ? 1.774 -1.995 11.371 1.00 87.75 98 THR A CA 1
ATOM 725 C C . THR A 1 98 ? 2.966 -2.034 10.413 1.00 87.75 98 THR A C 1
ATOM 727 O O . THR A 1 98 ? 2.922 -2.712 9.384 1.00 87.75 98 THR A O 1
ATOM 730 N N . ASN A 1 99 ? 4.011 -1.269 10.733 1.00 83.00 99 ASN A N 1
ATOM 731 C CA . ASN A 1 99 ? 5.346 -1.368 10.136 1.00 83.00 99 ASN A CA 1
ATOM 732 C C . ASN A 1 99 ? 6.408 -1.828 11.162 1.00 83.00 99 ASN A C 1
ATOM 734 O O . ASN A 1 99 ? 7.604 -1.682 10.906 1.00 83.00 99 ASN A O 1
ATOM 738 N N . ASP A 1 100 ? 5.984 -2.333 12.325 1.00 80.19 100 ASP A N 1
ATOM 739 C CA . ASP A 1 100 ? 6.866 -2.888 13.352 1.00 80.19 100 ASP A CA 1
ATOM 740 C C . ASP A 1 100 ? 7.663 -4.091 12.802 1.00 80.19 100 ASP A C 1
ATOM 742 O O . ASP A 1 100 ? 7.054 -5.111 12.481 1.00 80.19 100 ASP A O 1
ATOM 746 N N . PRO A 1 101 ? 9.004 -4.023 12.703 1.00 70.81 101 PRO A N 1
ATOM 747 C CA . PRO A 1 101 ? 9.831 -5.098 12.152 1.00 70.81 101 PRO A CA 1
ATOM 748 C C . PRO A 1 101 ? 9.691 -6.440 12.887 1.00 70.81 101 PRO A C 1
ATOM 750 O O . PRO A 1 101 ? 9.876 -7.475 12.243 1.00 70.81 101 PRO A O 1
ATOM 753 N N . ASP A 1 102 ? 9.342 -6.443 14.177 1.00 70.56 102 ASP A N 1
ATOM 754 C CA . ASP A 1 102 ? 9.137 -7.670 14.959 1.00 70.56 102 ASP A CA 1
ATOM 755 C C . ASP A 1 102 ? 7.821 -8.374 14.579 1.00 70.56 102 ASP A C 1
ATOM 757 O O . ASP A 1 102 ? 7.689 -9.593 14.722 1.00 70.56 102 ASP A O 1
ATOM 761 N N . SER A 1 103 ? 6.879 -7.615 14.014 1.00 65.88 103 SER A N 1
ATOM 762 C CA . SER A 1 103 ? 5.551 -8.062 13.578 1.00 65.88 103 SER A CA 1
ATOM 763 C C . SER A 1 103 ? 5.392 -8.084 12.039 1.00 65.88 103 SER A C 1
ATOM 765 O O . SER A 1 103 ? 4.440 -8.663 11.520 1.00 65.88 103 SER A O 1
ATOM 767 N N . CYS A 1 104 ? 6.334 -7.497 11.283 1.00 59.81 104 CYS A N 1
ATOM 768 C CA . CYS A 1 104 ? 6.228 -7.189 9.844 1.00 59.81 104 CYS A CA 1
ATOM 769 C C . CYS A 1 104 ? 6.888 -8.173 8.872 1.00 59.81 104 CYS A C 1
ATOM 771 O O . CYS A 1 104 ? 7.252 -7.801 7.752 1.00 59.81 104 CYS A O 1
ATOM 773 N N . ILE A 1 105 ? 7.021 -9.444 9.243 1.00 62.47 105 ILE A N 1
ATOM 774 C CA . ILE A 1 105 ? 7.348 -10.478 8.256 1.00 62.47 105 ILE A CA 1
ATOM 775 C C . ILE A 1 105 ? 6.037 -10.884 7.579 1.00 62.47 105 ILE A C 1
ATOM 777 O O . ILE A 1 105 ? 5.275 -11.691 8.113 1.00 62.47 105 ILE A O 1
ATOM 781 N N . ALA A 1 106 ? 5.748 -10.318 6.404 1.00 60.69 106 ALA A N 1
ATOM 782 C CA . ALA A 1 106 ? 4.599 -10.762 5.626 1.00 60.69 106 ALA A CA 1
ATOM 783 C C . ALA A 1 106 ? 4.837 -12.216 5.189 1.00 60.69 106 ALA A C 1
ATOM 785 O O . ALA A 1 106 ? 5.728 -12.511 4.389 1.00 60.69 106 ALA A O 1
ATOM 786 N N . LEU A 1 107 ? 4.034 -13.143 5.714 1.00 61.56 107 LEU A N 1
ATOM 787 C CA . LEU A 1 107 ? 3.953 -14.499 5.171 1.00 61.56 107 LEU A CA 1
ATOM 788 C C . LEU A 1 107 ? 3.504 -14.429 3.701 1.00 61.56 107 LEU A C 1
ATOM 790 O O . LEU A 1 107 ? 2.752 -13.514 3.379 1.00 61.56 107 LEU A O 1
ATOM 794 N N . PRO A 1 108 ? 3.855 -15.389 2.821 1.00 55.06 108 PRO A N 1
ATOM 795 C CA . PRO A 1 108 ? 3.513 -15.356 1.387 1.00 55.06 108 PRO A CA 1
ATOM 796 C C . PRO A 1 108 ? 2.019 -15.189 1.037 1.00 55.06 108 PRO A C 1
ATOM 798 O O . PRO A 1 108 ? 1.681 -14.883 -0.101 1.00 55.06 108 PRO A O 1
ATOM 801 N N . THR A 1 109 ? 1.113 -15.397 1.995 1.00 62.97 109 THR A N 1
ATOM 802 C CA . THR A 1 109 ? -0.348 -15.247 1.849 1.00 62.97 109 THR A CA 1
ATOM 803 C C . THR A 1 109 ? -0.952 -14.170 2.756 1.00 62.97 109 THR A C 1
ATOM 805 O O . THR A 1 109 ? -2.171 -14.088 2.876 1.00 62.97 109 THR A O 1
ATOM 808 N N . GLY A 1 110 ? -0.130 -13.409 3.479 1.00 73.44 110 GLY A N 1
ATOM 809 C CA . GLY A 1 110 ? -0.575 -12.340 4.367 1.00 73.44 110 GLY A CA 1
ATOM 810 C C . GLY A 1 110 ? -1.275 -11.176 3.657 1.00 73.44 110 GLY A C 1
ATOM 811 O O . GLY A 1 110 ? -1.510 -11.174 2.448 1.00 73.44 110 GLY A O 1
ATOM 812 N N . LEU A 1 111 ? -1.551 -10.132 4.430 1.00 84.44 111 LEU A N 1
ATOM 813 C CA . LEU A 1 111 ? -2.034 -8.847 3.937 1.00 84.44 111 LEU A CA 1
ATOM 814 C C . LEU A 1 111 ? -0.894 -7.834 4.038 1.00 84.44 111 LEU A C 1
ATOM 816 O O . LEU A 1 111 ? -0.369 -7.626 5.131 1.00 84.44 111 LEU A O 1
ATOM 820 N N . ALA A 1 112 ? -0.513 -7.213 2.921 1.00 87.25 112 ALA A N 1
ATOM 821 C CA . ALA A 1 112 ? 0.474 -6.136 2.909 1.00 87.25 112 ALA A CA 1
ATOM 822 C C . ALA A 1 112 ? 0.030 -4.988 2.006 1.00 87.25 112 ALA A C 1
ATOM 824 O O . ALA A 1 112 ? -0.709 -5.179 1.036 1.00 87.25 112 ALA A O 1
ATOM 825 N N . ALA A 1 113 ? 0.471 -3.788 2.343 1.00 91.31 113 ALA A N 1
ATOM 826 C CA . ALA A 1 113 ? 0.221 -2.583 1.576 1.00 91.31 113 ALA A CA 1
ATOM 827 C C . ALA A 1 113 ? 1.400 -1.614 1.724 1.00 91.31 113 ALA A C 1
ATOM 829 O O . ALA A 1 113 ? 2.325 -1.840 2.501 1.00 91.31 113 ALA A O 1
ATOM 830 N N . VAL A 1 114 ? 1.370 -0.524 0.970 1.00 91.88 114 VAL A N 1
ATOM 831 C CA . VAL A 1 114 ? 2.377 0.535 0.988 1.00 91.88 114 VAL A CA 1
ATOM 832 C C . VAL A 1 114 ? 1.721 1.836 1.430 1.00 91.88 114 VAL A C 1
ATOM 834 O O . VAL A 1 114 ? 0.704 2.255 0.867 1.00 91.88 114 VAL A O 1
ATOM 837 N N . ALA A 1 115 ? 2.314 2.493 2.423 1.00 90.81 115 ALA A N 1
ATOM 838 C CA . ALA A 1 115 ? 1.875 3.802 2.888 1.00 90.81 115 ALA A CA 1
ATOM 839 C C . ALA A 1 115 ? 2.100 4.879 1.816 1.00 90.81 115 ALA A C 1
ATOM 841 O O . ALA A 1 115 ? 3.161 4.961 1.191 1.00 90.81 115 ALA A O 1
ATOM 842 N N . LEU A 1 116 ? 1.094 5.729 1.606 1.00 89.81 116 LEU A N 1
ATOM 843 C CA . LEU A 1 116 ? 1.096 6.723 0.527 1.00 89.81 116 LEU A CA 1
ATOM 844 C C . LEU A 1 116 ? 1.690 8.070 0.951 1.00 89.81 116 LEU A C 1
ATOM 846 O O . LEU A 1 116 ? 2.253 8.780 0.123 1.00 89.81 116 LEU A O 1
ATOM 850 N N . THR A 1 117 ? 1.603 8.413 2.234 1.00 87.81 117 THR A N 1
ATOM 851 C CA . THR A 1 117 ? 2.340 9.520 2.854 1.00 87.81 117 THR A CA 1
ATOM 852 C C . THR A 1 117 ? 2.671 9.167 4.307 1.00 87.81 117 THR A C 1
ATOM 854 O O . THR A 1 117 ? 2.401 8.049 4.746 1.00 87.81 117 THR A O 1
ATOM 857 N N . ALA A 1 118 ? 3.285 10.097 5.038 1.00 87.00 118 ALA A N 1
ATOM 858 C CA . ALA A 1 118 ? 3.555 9.927 6.457 1.00 87.00 118 ALA A CA 1
ATOM 859 C C . ALA A 1 118 ? 2.245 9.798 7.260 1.00 87.00 118 ALA A C 1
ATOM 861 O O . ALA A 1 118 ? 1.390 10.684 7.190 1.00 87.00 118 ALA A O 1
ATOM 862 N N . MET A 1 119 ? 2.111 8.728 8.044 1.00 88.06 119 MET A N 1
ATOM 863 C CA . MET A 1 119 ? 0.944 8.447 8.886 1.00 88.06 119 MET A CA 1
ATOM 864 C C . MET A 1 119 ? 1.321 8.265 10.355 1.00 88.06 119 MET A C 1
ATOM 866 O O . MET A 1 119 ? 2.373 7.717 10.679 1.00 88.06 119 MET A O 1
ATOM 870 N N . THR A 1 120 ? 0.450 8.721 11.254 1.00 88.50 120 THR A N 1
ATOM 871 C CA . THR A 1 120 ? 0.627 8.596 12.711 1.00 88.50 120 THR A CA 1
ATOM 872 C C . THR A 1 120 ? -0.264 7.507 13.304 1.00 88.50 120 THR A C 1
ATOM 874 O O . THR A 1 120 ? -1.333 7.236 12.760 1.00 88.50 120 THR A O 1
ATOM 877 N N . ASN A 1 121 ? 0.143 6.914 14.431 1.00 89.25 121 ASN A N 1
ATOM 878 C CA . ASN A 1 121 ? -0.640 5.886 15.130 1.00 89.25 121 ASN A CA 1
ATOM 879 C C . ASN A 1 121 ? -2.106 6.271 15.327 1.00 89.25 121 ASN A C 1
ATOM 881 O O . ASN A 1 121 ? -2.434 7.441 15.542 1.00 89.25 121 ASN A O 1
ATOM 885 N N . ASP A 1 122 ? -2.966 5.256 15.287 1.00 89.69 122 ASP A N 1
ATOM 886 C CA . ASP A 1 122 ? -4.412 5.364 15.480 1.00 89.69 122 ASP A CA 1
ATOM 887 C C . ASP A 1 122 ? -5.124 6.295 14.486 1.00 89.69 122 ASP A C 1
ATOM 889 O O . ASP A 1 122 ? -6.232 6.775 14.741 1.00 89.69 122 ASP A O 1
ATOM 893 N N . THR A 1 123 ? -4.522 6.521 13.318 1.00 91.88 123 THR A N 1
ATOM 894 C CA . THR A 1 123 ? -5.157 7.254 12.220 1.00 91.88 123 THR A CA 1
ATOM 895 C C . THR A 1 123 ? -5.574 6.337 11.083 1.00 91.88 123 THR A C 1
ATOM 897 O O . THR A 1 123 ? -5.062 5.234 10.905 1.00 91.88 123 THR A O 1
ATOM 900 N N . TYR A 1 124 ? -6.528 6.811 10.294 1.00 92.44 124 TYR A N 1
ATOM 901 C CA . TYR A 1 124 ? -7.047 6.136 9.121 1.00 92.44 124 TYR A CA 1
ATOM 902 C C . TYR A 1 124 ? -6.538 6.809 7.853 1.00 92.44 124 TYR A C 1
ATOM 904 O O . TYR A 1 124 ? -6.336 8.028 7.805 1.00 92.44 124 TYR A O 1
ATOM 912 N N . GLY A 1 125 ? -6.352 6.013 6.808 1.00 92.19 125 GLY A N 1
ATOM 913 C CA . GLY A 1 125 ? -5.862 6.501 5.533 1.00 92.19 125 GLY A CA 1
ATOM 914 C C . GLY A 1 125 ? -5.872 5.439 4.448 1.00 92.19 125 GLY A C 1
ATOM 915 O O . GLY A 1 125 ? -6.221 4.281 4.659 1.00 92.19 125 GLY A O 1
ATOM 916 N N . TRP A 1 126 ? -5.497 5.880 3.256 1.00 92.31 126 TRP A N 1
ATOM 917 C CA . TRP A 1 126 ? -5.368 5.043 2.073 1.00 92.31 126 TRP A CA 1
ATOM 918 C C . TRP A 1 126 ? -3.959 4.470 1.943 1.00 92.31 126 TRP A C 1
ATOM 920 O O . TRP A 1 126 ? -2.973 5.190 2.116 1.00 92.31 126 TRP A O 1
ATOM 930 N N . PHE A 1 127 ? -3.894 3.202 1.554 1.00 93.31 127 PHE A N 1
ATOM 931 C CA . PHE A 1 127 ? -2.670 2.452 1.294 1.00 93.31 127 PHE A CA 1
ATOM 932 C C . PHE A 1 127 ? -2.740 1.816 -0.092 1.00 93.31 127 PHE A C 1
ATOM 934 O O . PHE A 1 127 ? -3.816 1.414 -0.530 1.00 93.31 127 PHE A O 1
ATOM 941 N N . TRP A 1 128 ? -1.611 1.706 -0.788 1.00 93.44 128 TRP A N 1
ATOM 942 C CA . TRP A 1 128 ? -1.529 0.981 -2.060 1.00 93.44 128 TRP A CA 1
ATOM 943 C C . TRP A 1 128 ? -1.336 -0.511 -1.802 1.00 93.44 128 TRP A C 1
ATOM 945 O O . TRP A 1 128 ? -0.364 -0.898 -1.161 1.00 93.44 128 TRP A O 1
ATOM 955 N N . CYS A 1 129 ? -2.251 -1.349 -2.288 1.00 92.88 129 CYS A N 1
ATOM 956 C CA . CYS A 1 129 ? -2.236 -2.790 -2.017 1.00 92.88 129 CYS A CA 1
ATOM 957 C C . CYS A 1 129 ? -2.236 -3.676 -3.265 1.00 92.88 129 CYS A C 1
ATOM 959 O O . CYS A 1 129 ? -2.097 -4.887 -3.139 1.00 92.88 129 CYS A O 1
ATOM 961 N N . GLY A 1 130 ? -2.386 -3.115 -4.467 1.00 92.19 130 GLY A N 1
ATOM 962 C CA . GLY A 1 130 ? -2.461 -3.929 -5.676 1.00 92.19 130 GLY A CA 1
ATOM 963 C C . GLY A 1 130 ? -2.201 -3.171 -6.966 1.00 92.19 130 GLY A C 1
ATOM 964 O O . GLY A 1 130 ? -2.393 -1.957 -7.046 1.00 92.19 130 GLY A O 1
ATOM 965 N N . GLY A 1 131 ? -1.809 -3.911 -7.996 1.00 92.06 131 GLY A N 1
ATOM 966 C CA . GLY A 1 131 ? -1.547 -3.398 -9.330 1.00 92.06 131 GLY A CA 1
ATOM 967 C C . GLY A 1 131 ? -0.262 -2.579 -9.421 1.00 92.06 131 GLY A C 1
ATOM 968 O O . GLY A 1 131 ? 0.701 -2.821 -8.694 1.00 92.06 131 GLY A O 1
ATOM 969 N N . VAL A 1 132 ? -0.241 -1.627 -10.349 1.00 92.12 132 VAL A N 1
ATOM 970 C CA . VAL A 1 132 ? 0.933 -0.793 -10.634 1.00 92.12 132 VAL A CA 1
ATOM 971 C C . VAL A 1 132 ? 1.081 0.347 -9.619 1.00 92.12 132 VAL A C 1
ATOM 973 O O . VAL A 1 132 ? 0.119 0.710 -8.943 1.00 92.12 132 VAL A O 1
ATOM 976 N N . CYS A 1 133 ? 2.277 0.932 -9.508 1.00 91.06 133 CYS A N 1
ATOM 977 C CA . CYS A 1 133 ? 2.519 2.055 -8.599 1.00 91.06 133 CYS A CA 1
ATOM 978 C C . CYS A 1 133 ? 1.663 3.282 -8.981 1.00 91.06 133 CYS A C 1
ATOM 980 O O . CYS A 1 133 ? 1.814 3.785 -10.099 1.00 91.06 133 CYS A O 1
ATOM 982 N N . PRO A 1 134 ? 0.834 3.840 -8.070 1.00 90.31 134 PRO A N 1
ATOM 983 C CA . PRO A 1 134 ? -0.033 4.990 -8.344 1.00 90.31 134 PRO A CA 1
ATOM 984 C C . PRO A 1 134 ? 0.733 6.323 -8.353 1.00 90.31 134 PRO A C 1
ATOM 986 O O . PRO A 1 134 ? 0.244 7.345 -7.868 1.00 90.31 134 PRO A O 1
ATOM 989 N N . LYS A 1 135 ? 1.956 6.340 -8.895 1.00 87.62 135 LYS A N 1
ATOM 990 C CA . LYS A 1 135 ? 2.898 7.462 -8.801 1.00 87.62 135 LYS A CA 1
ATOM 991 C C . LYS A 1 135 ? 2.324 8.783 -9.313 1.00 87.62 135 LYS A C 1
ATOM 993 O O . LYS A 1 135 ? 2.594 9.827 -8.724 1.00 87.62 135 LYS A O 1
ATOM 998 N N . GLN A 1 136 ? 1.499 8.733 -10.357 1.00 86.06 136 GLN A N 1
ATOM 999 C CA . GLN A 1 136 ? 0.831 9.910 -10.926 1.00 86.06 136 GLN A CA 1
ATOM 1000 C C . GLN A 1 136 ? -0.094 10.630 -9.948 1.00 86.06 136 GLN A C 1
ATOM 1002 O O . GLN A 1 136 ? -0.344 11.821 -10.096 1.00 86.06 136 GLN A O 1
ATOM 1007 N N . TYR A 1 137 ? -0.568 9.917 -8.934 1.00 84.25 137 TYR A N 1
ATOM 1008 C CA . TYR A 1 137 ? -1.426 10.467 -7.905 1.00 84.25 137 TYR A CA 1
ATOM 1009 C C . TYR A 1 137 ? -0.679 10.733 -6.606 1.00 84.25 137 TYR A C 1
ATOM 1011 O O . TYR A 1 137 ? -1.203 11.445 -5.763 1.00 84.25 137 TYR A O 1
ATOM 1019 N N . VAL A 1 138 ? 0.524 10.176 -6.415 1.00 86.06 138 VAL A N 1
ATOM 1020 C CA . VAL A 1 138 ? 1.234 10.218 -5.129 1.00 86.06 138 VAL A CA 1
ATOM 1021 C C . VAL A 1 138 ? 2.655 10.730 -5.300 1.00 86.06 138 VAL A C 1
ATOM 1023 O O . VAL A 1 138 ? 3.598 10.001 -5.632 1.00 86.06 138 VAL A O 1
ATOM 1026 N N . ALA A 1 139 ? 2.833 12.016 -5.001 1.00 81.12 139 ALA A N 1
ATOM 1027 C CA . ALA A 1 139 ? 4.135 12.666 -5.070 1.00 81.12 139 ALA A CA 1
ATOM 1028 C C . ALA A 1 139 ? 5.165 11.998 -4.145 1.00 81.12 139 ALA A C 1
ATOM 1030 O O . ALA A 1 139 ? 6.316 11.873 -4.537 1.00 81.12 139 ALA A O 1
ATOM 1031 N N . ALA A 1 140 ? 4.758 11.476 -2.987 1.00 83.31 140 ALA A N 1
ATOM 1032 C CA . ALA A 1 140 ? 5.677 10.866 -2.025 1.00 83.31 140 ALA A CA 1
ATOM 1033 C C . ALA A 1 140 ? 6.192 9.463 -2.418 1.00 83.31 140 ALA A C 1
ATOM 1035 O O . ALA A 1 140 ? 7.135 8.972 -1.810 1.00 83.31 140 ALA A O 1
ATOM 1036 N N . LEU A 1 141 ? 5.646 8.834 -3.468 1.00 85.94 141 LEU A N 1
ATOM 1037 C CA . LEU A 1 141 ? 6.192 7.587 -4.027 1.00 85.94 141 LEU A CA 1
ATOM 1038 C C . LEU A 1 141 ? 7.376 7.841 -4.984 1.00 85.94 141 LEU A C 1
ATOM 1040 O O . LEU A 1 141 ? 7.602 7.061 -5.903 1.00 85.94 141 LEU A O 1
ATOM 1044 N N . THR A 1 142 ? 8.077 8.982 -4.870 1.00 74.94 142 THR A N 1
ATOM 1045 C CA . THR A 1 142 ? 9.321 9.222 -5.629 1.00 74.94 142 THR A CA 1
ATOM 1046 C C . THR A 1 142 ? 10.415 8.270 -5.152 1.00 74.94 142 THR A C 1
ATOM 1048 O O . THR A 1 142 ? 10.391 7.807 -4.013 1.00 74.94 142 THR A O 1
ATOM 1051 N N . ASP A 1 143 ? 11.391 8.006 -6.019 1.00 83.75 143 ASP A N 1
ATOM 1052 C CA . ASP A 1 143 ? 12.584 7.202 -5.726 1.00 83.75 143 ASP A CA 1
ATOM 1053 C C . ASP A 1 143 ? 12.325 5.698 -5.565 1.00 83.75 143 ASP A C 1
ATOM 1055 O O . ASP A 1 143 ? 11.186 5.232 -5.471 1.00 83.75 143 ASP A O 1
ATOM 1059 N N . ASP A 1 144 ? 13.407 4.932 -5.512 1.00 89.25 144 ASP A N 1
ATOM 1060 C CA . ASP A 1 144 ? 13.358 3.474 -5.452 1.00 89.25 144 ASP A CA 1
ATOM 1061 C C . ASP A 1 144 ? 12.971 2.971 -4.046 1.00 89.25 144 ASP A C 1
ATOM 1063 O O . ASP A 1 144 ? 13.140 3.665 -3.036 1.00 89.25 144 ASP A O 1
ATOM 1067 N N . PHE A 1 145 ? 12.373 1.784 -3.974 1.00 88.62 145 PHE A N 1
ATOM 1068 C CA . PHE A 1 145 ? 11.936 1.133 -2.738 1.00 88.62 145 PHE A CA 1
ATOM 1069 C C . PHE A 1 145 ? 13.071 0.310 -2.148 1.00 88.62 145 PHE A C 1
ATOM 1071 O O . PHE A 1 145 ? 13.789 -0.339 -2.895 1.00 88.62 145 PHE A O 1
ATOM 1078 N N . ALA A 1 146 ? 13.221 0.307 -0.824 1.00 87.56 146 ALA A N 1
ATOM 1079 C CA . ALA A 1 146 ? 14.263 -0.476 -0.170 1.00 87.56 146 ALA A CA 1
ATOM 1080 C C . ALA A 1 146 ? 14.008 -1.983 -0.326 1.00 87.56 146 ALA A C 1
ATOM 1082 O O . ALA A 1 146 ? 12.886 -2.457 -0.108 1.00 87.56 146 ALA A O 1
ATOM 1083 N N . THR A 1 147 ? 15.059 -2.724 -0.665 1.00 86.69 147 THR A N 1
ATOM 1084 C CA . THR A 1 147 ? 15.028 -4.176 -0.846 1.00 86.69 147 THR A CA 1
ATOM 1085 C C . THR A 1 147 ? 16.169 -4.862 -0.109 1.00 86.69 147 THR A C 1
ATOM 1087 O O . THR A 1 147 ? 17.174 -4.244 0.260 1.00 86.69 147 THR A O 1
ATOM 1090 N N . ASP A 1 148 ? 15.993 -6.155 0.141 1.00 84.38 148 ASP A N 1
ATOM 1091 C CA . ASP A 1 148 ? 17.091 -7.036 0.520 1.00 84.38 148 ASP A CA 1
ATOM 1092 C C . ASP A 1 148 ? 18.037 -7.193 -0.678 1.00 84.38 148 ASP A C 1
ATOM 1094 O O . ASP A 1 148 ? 17.575 -7.453 -1.787 1.00 84.38 148 ASP A O 1
ATOM 1098 N N . ALA A 1 149 ? 19.351 -7.082 -0.461 1.00 80.75 149 ALA A N 1
ATOM 1099 C CA . ALA A 1 149 ? 20.358 -7.285 -1.508 1.00 80.75 149 ALA A CA 1
ATOM 1100 C C . ALA A 1 149 ? 20.321 -8.673 -2.173 1.00 80.75 149 ALA A C 1
ATOM 1102 O O . ALA A 1 149 ? 20.942 -8.860 -3.217 1.00 80.75 149 ALA A O 1
ATOM 1103 N N . ALA A 1 150 ? 19.633 -9.650 -1.581 1.00 77.56 150 ALA A N 1
ATOM 1104 C CA . ALA A 1 150 ? 19.386 -10.965 -2.165 1.00 77.56 150 ALA A CA 1
ATOM 1105 C C . ALA A 1 150 ? 18.080 -11.049 -2.983 1.00 77.56 150 ALA A C 1
ATOM 1107 O O . ALA A 1 150 ? 17.693 -12.146 -3.386 1.00 77.56 150 ALA A O 1
ATOM 1108 N N . LEU A 1 151 ? 17.366 -9.938 -3.206 1.00 81.25 151 LEU A N 1
ATOM 1109 C CA . LEU A 1 151 ? 16.130 -9.939 -3.983 1.00 81.25 151 LEU A CA 1
ATOM 1110 C C . LEU A 1 151 ? 16.404 -10.211 -5.473 1.00 81.25 151 LEU A C 1
ATOM 1112 O O . LEU A 1 151 ? 17.067 -9.439 -6.163 1.00 81.25 151 LEU A O 1
ATOM 1116 N N . GLU A 1 152 ? 15.823 -11.293 -5.990 1.00 79.81 152 GLU A N 1
ATOM 1117 C CA . GLU A 1 152 ? 15.859 -11.651 -7.411 1.00 79.81 152 GLU A CA 1
ATOM 1118 C C . GLU A 1 15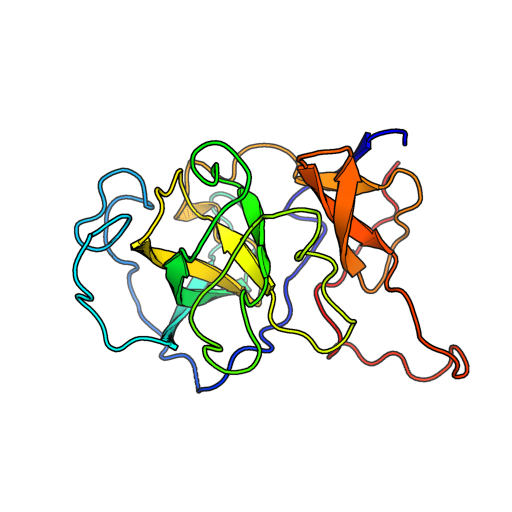2 ? 14.522 -11.342 -8.112 1.00 79.81 152 GLU A C 1
ATOM 1120 O O . GLU A 1 152 ? 13.510 -11.045 -7.475 1.00 79.81 152 GLU A O 1
ATOM 1125 N N . ALA A 1 153 ? 14.507 -11.412 -9.449 1.00 80.62 153 ALA A N 1
ATOM 1126 C CA . ALA A 1 153 ? 13.268 -11.299 -10.217 1.00 80.62 153 ALA A CA 1
ATOM 1127 C C . ALA A 1 153 ? 12.300 -12.433 -9.845 1.00 80.62 153 ALA A C 1
ATOM 1129 O O . ALA A 1 153 ? 12.691 -13.601 -9.816 1.00 80.62 153 ALA A O 1
ATOM 1130 N N . GLY A 1 154 ? 11.032 -12.097 -9.620 1.00 79.19 154 GLY A N 1
ATOM 1131 C CA . GLY A 1 154 ? 10.015 -13.049 -9.187 1.00 79.19 154 GLY A CA 1
ATOM 1132 C C . GLY A 1 154 ? 9.136 -12.526 -8.049 1.00 79.19 154 GLY A C 1
ATOM 1133 O O . GLY A 1 154 ? 9.112 -11.318 -7.788 1.00 79.19 154 GLY A O 1
ATOM 1134 N N . PRO A 1 155 ? 8.383 -13.426 -7.391 1.00 78.12 155 PRO A N 1
ATOM 1135 C CA . PRO A 1 155 ? 7.557 -13.089 -6.238 1.00 78.12 155 PRO A CA 1
ATOM 1136 C C . PRO A 1 155 ? 8.396 -12.596 -5.055 1.00 78.12 155 PRO A C 1
ATOM 1138 O O . PRO A 1 155 ? 9.424 -13.189 -4.714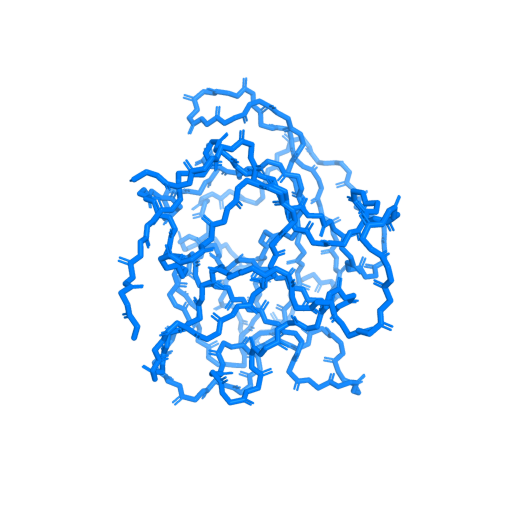 1.00 78.12 155 PRO A O 1
ATOM 1141 N N . PHE A 1 156 ? 7.925 -11.547 -4.392 1.00 79.38 156 PHE A N 1
ATOM 1142 C CA . PHE A 1 156 ? 8.552 -10.986 -3.197 1.00 79.38 156 PHE A CA 1
ATOM 1143 C C . PHE A 1 156 ? 7.528 -10.745 -2.096 1.00 79.38 156 PHE A C 1
ATOM 1145 O O . PHE A 1 156 ? 6.327 -10.675 -2.343 1.00 79.38 156 PHE A O 1
ATOM 1152 N N . THR A 1 157 ? 8.007 -10.582 -0.867 1.00 81.94 157 THR A N 1
ATOM 1153 C CA . THR A 1 157 ? 7.161 -10.288 0.293 1.00 81.94 157 THR A CA 1
ATOM 1154 C C . THR A 1 157 ? 7.695 -9.106 1.100 1.00 81.94 157 THR A C 1
ATOM 1156 O O . THR A 1 157 ? 8.841 -8.685 0.924 1.00 81.94 157 THR A O 1
ATOM 1159 N N . GLY A 1 158 ? 6.860 -8.560 1.985 1.00 79.31 158 GLY A N 1
ATOM 1160 C CA . GLY A 1 158 ? 7.298 -7.611 3.006 1.00 79.31 158 GLY A CA 1
ATOM 1161 C C . GLY A 1 158 ? 8.297 -8.272 3.955 1.00 79.31 158 GLY A C 1
ATOM 1162 O O . GLY A 1 158 ? 8.025 -9.343 4.500 1.00 79.31 158 GLY A O 1
ATOM 1163 N N . HIS A 1 159 ? 9.462 -7.654 4.130 1.00 78.12 159 HIS A N 1
ATOM 1164 C CA . HIS A 1 159 ? 10.578 -8.229 4.869 1.00 78.12 159 HIS A CA 1
ATOM 1165 C C . HIS A 1 159 ? 11.298 -7.180 5.721 1.00 78.12 159 HIS A C 1
ATOM 1167 O O . HIS A 1 159 ? 11.480 -6.036 5.300 1.00 78.12 159 HIS A O 1
ATOM 1173 N N . ALA A 1 160 ? 11.742 -7.576 6.914 1.00 80.06 160 ALA A N 1
ATOM 1174 C CA . ALA A 1 160 ? 12.595 -6.751 7.757 1.00 80.06 160 ALA A CA 1
ATOM 1175 C C . ALA A 1 160 ? 14.021 -6.704 7.175 1.00 80.06 160 ALA A C 1
ATOM 1177 O O . ALA A 1 160 ? 14.730 -7.708 7.163 1.00 80.06 160 ALA A O 1
ATOM 1178 N N . LEU A 1 161 ? 14.451 -5.533 6.699 1.00 77.56 161 LEU A N 1
ATOM 1179 C CA . LEU A 1 161 ? 15.769 -5.338 6.077 1.00 77.56 161 LEU A CA 1
ATOM 1180 C C . LEU A 1 161 ? 16.858 -5.059 7.121 1.00 77.56 161 LEU A C 1
ATOM 1182 O O . LEU A 1 161 ? 17.990 -5.554 7.048 1.00 77.56 161 LEU A O 1
ATOM 1186 N N . THR A 1 162 ? 16.506 -4.238 8.108 1.00 74.56 162 THR A N 1
ATOM 1187 C CA . THR A 1 162 ? 17.316 -3.888 9.278 1.00 74.56 162 THR A CA 1
ATOM 1188 C C . THR A 1 162 ? 16.396 -3.653 10.474 1.00 74.56 162 THR A C 1
ATOM 1190 O O . THR A 1 162 ? 15.179 -3.575 10.320 1.00 74.56 162 THR A O 1
ATOM 1193 N N . SER A 1 163 ? 16.970 -3.481 11.669 1.00 71.06 163 SER A N 1
ATOM 1194 C CA . SER A 1 163 ? 16.200 -3.008 12.826 1.00 71.06 163 SER A CA 1
ATOM 1195 C C . SER A 1 163 ? 15.492 -1.695 12.463 1.00 71.06 163 SER A C 1
ATOM 1197 O O . SER A 1 163 ? 16.135 -0.754 11.994 1.00 71.06 163 SER A O 1
ATOM 1199 N N . GLY A 1 164 ? 14.165 -1.686 12.591 1.00 67.25 164 GLY A N 1
ATOM 1200 C CA . GLY A 1 164 ? 13.307 -0.536 12.298 1.00 67.25 164 GLY A CA 1
ATOM 1201 C C . GLY A 1 164 ? 13.027 -0.247 10.818 1.00 67.25 164 GLY A C 1
ATOM 1202 O O . GLY A 1 164 ? 12.464 0.805 10.528 1.00 67.25 164 GLY A O 1
ATOM 1203 N N . VAL A 1 165 ? 13.411 -1.119 9.873 1.00 73.50 165 VAL A N 1
ATOM 1204 C CA . VAL A 1 165 ? 13.151 -0.904 8.436 1.00 73.50 165 VAL A CA 1
ATOM 1205 C C . VAL A 1 165 ? 12.530 -2.143 7.803 1.00 73.50 165 VAL A C 1
ATOM 1207 O O . VAL A 1 165 ? 13.165 -3.195 7.725 1.00 73.50 165 VAL A O 1
ATOM 1210 N N . VAL A 1 166 ? 11.314 -1.978 7.282 1.00 78.12 166 VAL A N 1
ATOM 1211 C CA . VAL A 1 166 ? 10.604 -2.978 6.477 1.00 78.12 166 VAL A CA 1
ATOM 1212 C C . VAL A 1 166 ? 10.644 -2.548 5.011 1.00 78.12 166 VAL A C 1
ATOM 1214 O O . VAL A 1 166 ? 10.350 -1.397 4.682 1.00 78.12 166 VAL A O 1
ATOM 1217 N N . GLY A 1 167 ? 11.010 -3.468 4.128 1.00 82.81 167 GLY A N 1
ATOM 1218 C CA . GLY A 1 167 ? 11.016 -3.281 2.679 1.00 82.81 167 GLY A CA 1
ATOM 1219 C C . GLY A 1 167 ? 10.623 -4.572 1.973 1.00 82.81 167 GLY A C 1
ATOM 1220 O O . GLY A 1 167 ? 9.837 -5.348 2.516 1.00 82.81 167 GLY A O 1
ATOM 1221 N N . PHE A 1 168 ? 11.151 -4.813 0.774 1.00 85.38 168 PHE A N 1
ATOM 1222 C CA . PHE A 1 168 ? 10.863 -6.045 0.033 1.00 85.38 168 PHE A CA 1
ATOM 1223 C C . PHE A 1 168 ? 12.014 -7.045 0.116 1.00 85.38 168 PHE A C 1
ATOM 1225 O O . PHE A 1 168 ? 13.176 -6.685 -0.058 1.00 85.38 168 PHE A O 1
ATOM 1232 N N . GLY A 1 169 ? 11.685 -8.309 0.353 1.00 81.88 169 GLY A N 1
ATOM 1233 C CA . GLY A 1 169 ? 12.641 -9.412 0.380 1.00 81.88 169 GLY A CA 1
ATOM 1234 C C . GLY A 1 169 ? 12.149 -10.618 -0.417 1.00 81.88 169 GLY A C 1
ATOM 1235 O O . GLY A 1 169 ? 10.993 -10.640 -0.860 1.00 81.88 169 GLY A O 1
ATOM 1236 N N . PRO A 1 170 ? 13.013 -11.629 -0.611 1.00 78.06 170 PRO A N 1
ATOM 1237 C CA . PRO A 1 170 ? 12.638 -12.843 -1.320 1.00 78.06 170 PRO A CA 1
ATOM 1238 C C . PRO A 1 170 ? 11.453 -13.527 -0.631 1.00 78.06 170 PRO A C 1
ATOM 1240 O O . PRO A 1 170 ? 11.334 -13.530 0.597 1.00 78.06 170 PRO 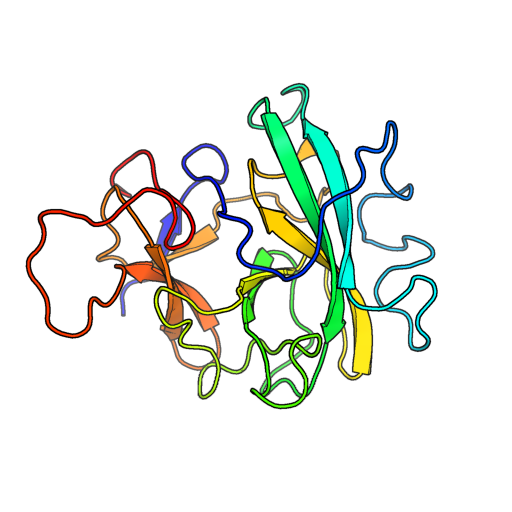A O 1
ATOM 1243 N N . MET A 1 171 ? 10.566 -14.128 -1.422 1.00 75.50 171 MET A N 1
ATOM 1244 C CA . MET A 1 171 ? 9.458 -14.901 -0.874 1.00 75.50 171 MET A CA 1
ATOM 1245 C C . MET A 1 171 ? 9.988 -16.124 -0.108 1.00 75.50 171 MET A C 1
ATOM 1247 O O . MET A 1 171 ? 10.555 -17.049 -0.690 1.00 75.50 171 MET A O 1
ATOM 1251 N N . MET A 1 172 ? 9.765 -16.152 1.206 1.00 65.06 172 MET A N 1
ATOM 1252 C CA . MET A 1 172 ? 10.113 -17.292 2.055 1.00 65.06 172 MET A CA 1
ATOM 1253 C C . MET A 1 172 ? 9.060 -18.389 1.878 1.00 65.06 172 MET A C 1
ATOM 1255 O O . MET A 1 172 ? 7.982 -18.338 2.466 1.00 65.06 172 MET A O 1
ATOM 1259 N N . VAL A 1 173 ? 9.345 -19.378 1.033 1.00 59.09 173 V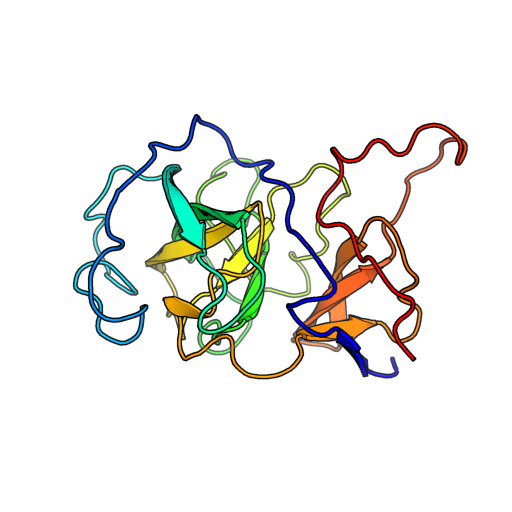AL A N 1
ATOM 1260 C CA . VAL A 1 173 ? 8.477 -20.551 0.876 1.00 59.09 173 VAL A CA 1
ATOM 1261 C C . VAL A 1 173 ? 8.671 -21.473 2.077 1.00 59.09 173 VAL A C 1
ATOM 1263 O O . VAL A 1 173 ? 9.718 -22.108 2.213 1.00 59.09 173 VAL A O 1
ATOM 1266 N N . GLU A 1 174 ? 7.651 -21.626 2.919 1.00 51.00 174 GLU A N 1
ATOM 1267 C CA . GLU A 1 174 ? 7.612 -22.746 3.860 1.00 51.00 174 GLU A CA 1
ATOM 1268 C C . GLU A 1 174 ? 7.377 -24.060 3.087 1.00 51.00 174 GLU A C 1
ATOM 1270 O O . GLU A 1 174 ? 6.261 -24.444 2.748 1.00 51.00 174 GLU A O 1
ATOM 1275 N N . GLY A 1 175 ? 8.463 -24.771 2.776 1.00 47.28 175 GLY A N 1
ATOM 1276 C CA . GLY A 1 175 ? 8.457 -26.235 2.730 1.00 47.28 175 GLY A CA 1
ATOM 1277 C C . GLY A 1 175 ? 7.737 -26.971 1.589 1.00 47.28 175 GLY A C 1
ATOM 1278 O O . GLY A 1 175 ? 7.474 -28.157 1.771 1.00 47.28 175 GLY A O 1
ATOM 1279 N N . THR A 1 176 ? 7.464 -26.392 0.411 1.00 39.88 176 THR A N 1
ATOM 1280 C CA . THR A 1 176 ? 7.041 -27.195 -0.763 1.00 39.88 176 THR A CA 1
ATOM 1281 C C . THR A 1 176 ? 7.604 -26.714 -2.108 1.00 39.88 176 THR A C 1
ATOM 1283 O O . THR A 1 176 ? 7.835 -25.534 -2.338 1.00 39.88 176 THR A O 1
ATOM 1286 N N . SER A 1 177 ? 7.870 -27.702 -2.970 1.00 43.12 177 SER A N 1
ATOM 1287 C CA . SER A 1 177 ? 8.506 -27.669 -4.297 1.00 43.12 177 SER A CA 1
ATOM 1288 C C . SER A 1 177 ? 8.212 -26.437 -5.172 1.00 43.12 177 SER A C 1
ATOM 1290 O O . SER A 1 177 ? 7.063 -26.054 -5.385 1.00 43.12 177 SER A O 1
ATOM 1292 N N . SER A 1 178 ? 9.274 -25.896 -5.776 1.00 44.91 178 SER A N 1
ATOM 1293 C CA . SER A 1 178 ? 9.377 -24.655 -6.562 1.00 44.91 178 SER A CA 1
ATOM 1294 C C . SER A 1 178 ? 8.669 -24.638 -7.930 1.00 44.91 178 SER A C 1
ATOM 1296 O O . SER A 1 178 ? 9.116 -23.949 -8.843 1.00 44.91 178 SER A O 1
ATOM 1298 N N . THR A 1 179 ? 7.597 -25.405 -8.131 1.00 41.78 179 THR A N 1
ATOM 1299 C CA . THR A 1 179 ? 6.984 -25.581 -9.467 1.00 41.78 179 THR A CA 1
ATOM 1300 C C . THR A 1 179 ? 5.591 -24.980 -9.634 1.00 41.78 179 THR A C 1
ATOM 1302 O O . THR A 1 179 ? 5.086 -24.966 -10.752 1.00 41.78 179 THR A O 1
ATOM 1305 N N . VAL A 1 180 ? 4.986 -24.423 -8.578 1.00 44.69 180 VAL A N 1
ATOM 1306 C CA . VAL A 1 180 ? 3.683 -23.736 -8.669 1.00 44.69 180 VAL A CA 1
ATOM 1307 C C . VAL A 1 180 ? 3.638 -22.527 -7.726 1.00 44.69 180 VAL A C 1
ATOM 1309 O O . VAL A 1 180 ? 2.814 -22.465 -6.822 1.00 44.69 180 VAL A O 1
ATOM 1312 N N . MET A 1 181 ? 4.535 -21.556 -7.898 1.00 46.56 181 MET A N 1
ATOM 1313 C CA . MET A 1 181 ? 4.369 -20.249 -7.247 1.00 46.56 181 MET A CA 1
ATOM 1314 C C . MET A 1 181 ? 3.607 -19.350 -8.213 1.00 46.56 181 MET A C 1
ATOM 1316 O O . MET A 1 181 ? 4.188 -18.656 -9.040 1.00 46.56 181 MET A O 1
ATOM 1320 N N . ALA A 1 182 ? 2.282 -19.498 -8.182 1.00 46.38 182 ALA A N 1
ATOM 1321 C CA . ALA A 1 182 ? 1.357 -18.702 -8.972 1.00 46.38 182 ALA A CA 1
ATOM 1322 C C . ALA A 1 182 ? 1.507 -17.209 -8.636 1.00 46.38 182 ALA A C 1
ATOM 1324 O O . ALA A 1 182 ? 1.799 -16.859 -7.493 1.00 46.38 182 ALA A O 1
ATOM 1325 N N . GLU A 1 183 ? 1.229 -16.347 -9.617 1.00 49.25 183 GLU A N 1
ATOM 1326 C CA . GLU A 1 183 ? 1.181 -14.868 -9.567 1.00 49.25 183 GLU A CA 1
ATOM 1327 C C . GLU A 1 183 ? 0.237 -14.284 -8.482 1.00 49.25 183 GLU A C 1
ATOM 1329 O O . GLU A 1 183 ? -0.067 -13.097 -8.467 1.00 49.25 183 GLU A O 1
ATOM 1334 N N . THR A 1 184 ? -0.270 -15.126 -7.586 1.00 49.03 184 THR A N 1
ATOM 1335 C CA . THR A 1 184 ? -1.229 -14.839 -6.521 1.00 49.03 184 THR A CA 1
ATOM 1336 C C . THR A 1 184 ? -0.573 -14.579 -5.161 1.00 49.03 184 THR A C 1
ATOM 1338 O O . THR A 1 184 ? -1.280 -14.317 -4.194 1.00 49.03 184 THR A O 1
ATOM 1341 N N . LEU A 1 185 ? 0.752 -14.701 -5.043 1.00 55.12 185 LEU A N 1
ATOM 1342 C CA . LEU A 1 185 ? 1.471 -14.668 -3.764 1.00 55.12 185 LEU A CA 1
ATOM 1343 C C . LEU A 1 185 ? 2.401 -13.451 -3.714 1.00 55.12 185 LEU A C 1
ATOM 1345 O O . LEU A 1 185 ? 3.582 -13.548 -4.023 1.00 55.12 185 LEU A O 1
ATOM 1349 N N . PHE A 1 186 ? 1.812 -12.308 -3.345 1.00 58.75 186 PHE A N 1
ATOM 1350 C CA . PHE A 1 186 ? 2.430 -10.979 -3.251 1.00 58.75 186 PHE A CA 1
ATOM 1351 C C . PHE A 1 186 ? 3.159 -10.485 -4.498 1.00 58.75 186 PHE A C 1
ATOM 1353 O O . PHE A 1 186 ? 3.214 -11.151 -5.521 1.00 58.75 186 PHE A O 1
ATOM 1360 N N . GLY A 1 187 ? 3.579 -9.221 -4.453 1.00 59.41 187 GLY A N 1
ATOM 1361 C CA . GLY A 1 187 ? 4.051 -8.494 -5.618 1.00 59.41 187 GLY A CA 1
ATOM 1362 C C . GLY A 1 187 ? 5.098 -9.235 -6.452 1.00 59.41 187 GLY A C 1
ATOM 1363 O O . GLY A 1 187 ? 5.830 -10.093 -5.966 1.00 59.41 187 GLY A O 1
ATOM 1364 N N . TYR A 1 188 ? 5.155 -8.898 -7.737 1.00 62.66 188 TYR A N 1
ATOM 1365 C CA . TYR A 1 188 ? 6.060 -9.531 -8.691 1.00 62.66 188 TYR A CA 1
ATOM 1366 C C . TYR A 1 188 ? 7.097 -8.527 -9.179 1.00 62.66 188 TYR A C 1
ATOM 1368 O O . TYR A 1 188 ? 6.726 -7.441 -9.629 1.00 62.66 188 TYR A O 1
ATOM 1376 N N . SER A 1 189 ? 8.380 -8.886 -9.103 1.00 64.56 189 SER A N 1
ATOM 1377 C CA . SER A 1 189 ? 9.485 -8.127 -9.690 1.00 64.56 189 SER A CA 1
ATOM 1378 C C . SER A 1 189 ? 9.804 -8.633 -11.099 1.00 64.56 189 SER A C 1
ATOM 1380 O O . SER A 1 189 ? 10.036 -9.822 -11.315 1.00 64.56 189 SER A O 1
ATOM 1382 N N . LEU A 1 190 ? 9.850 -7.718 -12.065 1.00 56.94 190 LEU A N 1
ATOM 1383 C CA . LEU A 1 190 ? 10.125 -7.980 -13.481 1.00 56.94 190 LEU A CA 1
ATOM 1384 C C . LEU A 1 190 ? 11.623 -7.983 -13.828 1.00 56.94 190 LEU A C 1
ATOM 1386 O O . LEU A 1 190 ? 11.976 -8.319 -14.959 1.00 56.94 190 LEU A O 1
ATOM 1390 N N . ALA A 1 191 ? 12.511 -7.598 -12.909 1.00 51.81 191 ALA A N 1
ATOM 1391 C CA . ALA A 1 191 ? 13.950 -7.567 -13.161 1.00 51.81 191 ALA A CA 1
ATOM 1392 C C . ALA A 1 191 ? 14.749 -7.879 -11.893 1.00 51.81 191 ALA A C 1
ATOM 1394 O O . ALA A 1 191 ? 14.339 -7.525 -10.793 1.00 51.81 191 ALA A O 1
ATOM 1395 N N . GLN A 1 192 ? 15.906 -8.519 -12.068 1.00 52.88 192 GLN A N 1
ATOM 1396 C CA . GLN A 1 192 ? 16.898 -8.663 -11.007 1.00 52.88 192 GLN A CA 1
ATOM 1397 C C . GLN A 1 192 ? 17.309 -7.248 -10.569 1.00 52.88 192 GLN A C 1
ATOM 1399 O O . GLN A 1 192 ? 17.614 -6.412 -11.431 1.00 52.88 192 GLN A O 1
ATOM 1404 N N . ASP A 1 193 ? 17.253 -6.957 -9.268 1.00 49.16 193 ASP A N 1
ATOM 1405 C CA . ASP A 1 193 ? 17.914 -5.764 -8.739 1.00 49.16 193 ASP A CA 1
ATOM 1406 C C . ASP A 1 193 ? 19.412 -5.935 -9.037 1.00 49.16 193 ASP A C 1
ATOM 1408 O O . ASP A 1 193 ? 20.007 -6.968 -8.728 1.00 49.16 193 ASP A O 1
ATOM 1412 N N . ALA A 1 194 ? 19.982 -4.971 -9.761 1.00 42.78 194 ALA A N 1
ATOM 1413 C CA . ALA A 1 194 ? 21.396 -4.930 -10.122 1.00 42.78 194 ALA A CA 1
ATOM 1414 C C . ALA A 1 194 ? 22.122 -3.941 -9.214 1.00 42.78 194 ALA A C 1
ATOM 1416 O O . ALA A 1 194 ? 21.548 -2.848 -8.995 1.00 42.78 194 ALA A O 1
#

Sequence (194 aa):
MAVSTINYMKFILVDNWPGVPVTVADIPKDGFTGSEHHNVTSPVFPIGTKMQVFCDGAAGPTGQATLVYLKLGTQDATAVAAKSVVVQDSASNWYEVTNDPDSCIALPTGLAAVALTAMTNDTYGWFWCGGVCPKQYVAALTDDFATDAALEAGPFTGHALTSGVVGFGPMMVEGTSSTVMAETLFGYSLAQDA

pLDDT: mean 79.03, std 14.25, range [39.88, 94.38]

Secondary structure (DSSP, 8-state):
--EEEE-TTSEEB---SSS-PEE-SS-STTTTTT-TTSSBSS-SS-TT-EEEEEE-SSSS--EEEEEEEEEE---SSSSB-TT-EEEEEETTEEEEEE--TTT----TTS-EEEESS-B-TT-EEEEEEEES--TTT-GGG-SPEEEETTPPSEEEEEEEEETTEEEEEE----SS-TT---TTSS-EESS---

Radius of gyration: 15.44 Å; chains: 1; bounding box: 39×45×35 Å